Protein AF-A0A062VQW1-F1 (afdb_monomer_lite)

Structure (mmCIF, N/CA/C/O backbone):
data_AF-A0A062VQW1-F1
#
_entry.id   AF-A0A062VQW1-F1
#
loop_
_atom_site.group_PDB
_atom_site.id
_atom_site.type_symbol
_atom_site.label_atom_id
_atom_site.label_alt_id
_atom_site.label_comp_id
_atom_site.label_asym_id
_atom_site.label_entity_id
_atom_site.label_seq_id
_atom_site.pdbx_PDB_ins_code
_atom_site.Cartn_x
_atom_site.Cartn_y
_atom_site.Cartn_z
_atom_site.occupancy
_atom_site.B_iso_or_equiv
_atom_site.auth_seq_id
_atom_site.auth_comp_id
_atom_site.auth_asym_id
_atom_site.auth_atom_id
_atom_site.pdbx_PDB_model_num
ATOM 1 N N . MET A 1 1 ? -46.358 29.616 0.554 1.00 55.12 1 MET A N 1
ATOM 2 C CA . MET A 1 1 ? -45.544 28.656 1.324 1.00 55.12 1 MET A CA 1
ATOM 3 C C . MET A 1 1 ? -44.621 27.983 0.332 1.00 55.12 1 MET A C 1
ATOM 5 O O . MET A 1 1 ? -45.076 27.112 -0.396 1.00 55.12 1 MET A O 1
ATOM 9 N N . GLU A 1 2 ? -43.388 28.472 0.214 1.00 50.66 2 GLU A N 1
ATOM 10 C CA . GLU A 1 2 ? -42.355 27.797 -0.577 1.00 50.66 2 GLU A CA 1
ATOM 11 C C . GLU A 1 2 ? -41.943 26.521 0.156 1.00 50.66 2 GLU A C 1
ATOM 13 O O . GLU A 1 2 ? -41.576 26.547 1.331 1.00 50.66 2 GLU A O 1
ATOM 18 N N . SER A 1 3 ? -42.079 25.394 -0.530 1.00 56.88 3 SER A N 1
ATOM 19 C CA . SER A 1 3 ? -41.582 24.098 -0.096 1.00 56.88 3 SER A CA 1
ATOM 20 C C . SER A 1 3 ? -40.057 24.146 -0.043 1.00 56.88 3 SER A C 1
ATOM 22 O O . SER A 1 3 ? -39.404 24.264 -1.077 1.00 56.88 3 SER A O 1
ATOM 24 N N . VAL A 1 4 ? -39.498 24.059 1.164 1.00 66.44 4 VAL A N 1
ATOM 25 C CA . VAL A 1 4 ? -38.063 23.856 1.377 1.00 66.44 4 VAL A CA 1
ATOM 26 C C . VAL A 1 4 ? -37.716 22.474 0.829 1.00 66.44 4 VAL A C 1
ATOM 28 O O . VAL A 1 4 ? -38.077 21.460 1.428 1.00 66.44 4 VAL A O 1
ATOM 31 N N . GLU A 1 5 ? -37.070 22.426 -0.335 1.00 64.44 5 GLU A N 1
ATOM 32 C CA . GLU A 1 5 ? -36.516 21.185 -0.871 1.00 64.44 5 GLU A CA 1
ATOM 33 C C . GLU A 1 5 ? -35.488 20.640 0.124 1.00 64.44 5 GLU A C 1
ATOM 35 O O . GLU A 1 5 ? -34.536 21.326 0.507 1.00 64.44 5 GLU A O 1
ATOM 40 N N . ALA A 1 6 ? -35.712 19.409 0.589 1.00 65.50 6 ALA A N 1
ATOM 41 C CA . ALA A 1 6 ? -34.774 18.710 1.449 1.00 65.50 6 ALA A CA 1
ATOM 42 C C . ALA A 1 6 ? -33.441 18.589 0.702 1.00 65.50 6 ALA A C 1
ATOM 44 O O . ALA A 1 6 ? -33.353 17.907 -0.320 1.00 65.50 6 ALA A O 1
ATOM 45 N N . GLY A 1 7 ? -32.420 19.296 1.195 1.00 71.38 7 GLY A N 1
ATOM 46 C CA . GLY A 1 7 ? -31.078 19.246 0.629 1.00 71.38 7 GLY A CA 1
ATOM 47 C C . GLY A 1 7 ? -30.560 17.804 0.545 1.00 71.38 7 GLY A C 1
ATOM 48 O O . GLY A 1 7 ? -31.024 16.938 1.293 1.00 71.38 7 GLY A O 1
ATOM 49 N N . PRO A 1 8 ? -29.604 17.529 -0.359 1.00 66.44 8 PRO A N 1
ATOM 50 C CA . PRO A 1 8 ? -29.077 16.186 -0.557 1.00 66.44 8 PRO A CA 1
ATOM 51 C C . PRO A 1 8 ? -28.572 15.631 0.776 1.00 66.44 8 PRO A C 1
ATOM 53 O O . PRO A 1 8 ? -27.673 16.198 1.398 1.00 66.44 8 PRO A O 1
ATOM 56 N N . THR A 1 9 ? -29.178 14.532 1.227 1.00 65.19 9 THR A N 1
ATOM 57 C CA . THR A 1 9 ? -28.741 13.804 2.418 1.00 65.19 9 THR A CA 1
ATOM 58 C C . THR A 1 9 ? -27.289 13.402 2.224 1.00 65.19 9 THR A C 1
ATOM 60 O O . THR A 1 9 ? -26.974 12.718 1.245 1.00 65.19 9 THR A O 1
ATOM 63 N N . SER A 1 10 ? -26.410 13.829 3.135 1.00 61.25 10 SER A N 1
ATOM 64 C CA . SER A 1 10 ? -25.015 13.400 3.116 1.00 61.25 10 SER A CA 1
ATOM 65 C C . SER A 1 10 ? -24.957 11.871 3.035 1.00 61.25 10 SER A C 1
ATOM 67 O O . SER A 1 10 ? -25.728 11.197 3.725 1.00 61.25 10 SER A O 1
ATOM 69 N N . PRO A 1 11 ? -24.089 11.315 2.180 1.00 69.06 11 PRO A N 1
ATOM 70 C CA . PRO A 1 11 ? -23.964 9.883 2.011 1.00 69.06 11 PRO A CA 1
ATOM 71 C C . PRO A 1 11 ? -23.631 9.255 3.365 1.00 69.06 11 PRO A C 1
ATOM 73 O O . PRO A 1 11 ? -22.704 9.675 4.057 1.00 69.06 11 PRO A O 1
ATOM 76 N N . VAL A 1 12 ? -24.443 8.280 3.758 1.00 78.12 12 VAL A N 1
ATOM 77 C CA . VAL A 1 12 ? -24.292 7.566 5.024 1.00 78.12 12 VAL A CA 1
ATOM 78 C C . VAL A 1 12 ? -23.089 6.634 4.902 1.00 78.12 12 VAL A C 1
ATOM 80 O O . VAL A 1 12 ? -22.970 5.891 3.927 1.00 78.12 12 VAL A O 1
ATOM 83 N N . PHE A 1 13 ? -22.185 6.684 5.881 1.00 83.12 13 PHE A N 1
ATOM 84 C CA . PHE A 1 13 ? -21.095 5.720 5.996 1.00 83.12 13 PHE A CA 1
ATOM 85 C C . PHE A 1 13 ? -21.677 4.318 6.238 1.00 83.12 13 PHE A C 1
ATOM 87 O O . PHE A 1 13 ? -22.339 4.092 7.249 1.00 83.12 13 PHE A O 1
ATOM 94 N N . ASP A 1 14 ? -21.439 3.396 5.302 1.00 92.19 14 ASP A N 1
ATOM 95 C CA . ASP A 1 14 ? -21.885 1.998 5.368 1.00 92.19 14 ASP A CA 1
ATOM 96 C C . ASP A 1 14 ? -20.666 1.059 5.507 1.00 92.19 14 ASP A C 1
ATOM 98 O O . ASP A 1 14 ? -20.031 0.704 4.501 1.00 92.19 14 ASP A O 1
ATOM 102 N N . PRO A 1 15 ? -20.293 0.672 6.742 1.00 93.06 15 PRO A N 1
ATOM 103 C CA . PRO A 1 15 ? -19.153 -0.208 6.976 1.00 93.06 15 PRO A CA 1
ATOM 104 C C . PRO A 1 15 ? -19.375 -1.618 6.411 1.00 93.06 15 PRO A C 1
ATOM 106 O O . PRO A 1 15 ? -18.423 -2.241 5.931 1.00 93.06 15 PRO A O 1
ATOM 109 N N . ASP A 1 16 ? -20.609 -2.122 6.409 1.00 94.75 16 ASP A N 1
ATOM 110 C CA . ASP A 1 16 ? -20.925 -3.463 5.911 1.00 94.75 16 ASP A CA 1
ATOM 111 C C . ASP A 1 16 ? -20.807 -3.529 4.386 1.00 94.75 16 ASP A C 1
ATOM 113 O O . ASP A 1 16 ? -20.236 -4.483 3.836 1.00 94.75 16 ASP A O 1
ATOM 117 N N . GLY A 1 17 ? -21.241 -2.472 3.697 1.00 94.12 17 GLY A N 1
ATOM 118 C CA . GLY A 1 17 ? -21.008 -2.278 2.270 1.00 94.12 17 GLY A CA 1
ATOM 119 C C . GLY A 1 17 ? -19.517 -2.269 1.918 1.00 94.12 17 GLY A C 1
ATOM 120 O O . GLY A 1 17 ? -19.096 -2.956 0.981 1.00 94.12 17 GLY A O 1
ATOM 121 N N . MET A 1 18 ? -18.682 -1.572 2.701 1.00 95.62 18 MET A N 1
ATOM 122 C CA . MET A 1 18 ? -17.225 -1.548 2.488 1.00 95.62 18 MET A CA 1
ATOM 123 C C . MET A 1 18 ? -16.577 -2.917 2.710 1.00 95.62 18 MET A C 1
ATOM 125 O O . MET A 1 18 ? -15.774 -3.356 1.884 1.00 95.62 18 MET A O 1
ATOM 129 N N . ARG A 1 19 ? -16.950 -3.632 3.777 1.00 97.06 19 ARG A N 1
ATOM 130 C CA . ARG A 1 19 ? -16.462 -4.999 4.041 1.00 97.06 19 ARG A CA 1
ATOM 131 C C . ARG A 1 19 ? -16.853 -5.959 2.922 1.00 97.06 19 ARG A C 1
ATOM 133 O O . ARG A 1 19 ? -16.025 -6.751 2.468 1.00 97.06 19 ARG A O 1
ATOM 140 N N . THR A 1 20 ? -18.095 -5.868 2.450 1.00 97.12 20 THR A N 1
ATOM 141 C CA . THR A 1 20 ? -18.607 -6.671 1.331 1.00 97.12 20 THR A CA 1
ATOM 142 C C . THR A 1 20 ? -17.821 -6.392 0.053 1.00 97.12 20 THR A C 1
ATOM 144 O O . THR A 1 20 ? -17.391 -7.327 -0.627 1.00 97.12 20 THR A O 1
ATOM 147 N N . PHE A 1 21 ? -17.552 -5.119 -0.241 1.00 96.00 21 PHE A N 1
ATOM 148 C CA . PHE A 1 21 ? -16.720 -4.724 -1.371 1.00 96.00 21 PHE A CA 1
ATOM 149 C C . PHE A 1 21 ? -15.297 -5.294 -1.268 1.00 96.00 21 PHE A C 1
ATOM 151 O O . PHE A 1 21 ? -14.844 -5.951 -2.207 1.00 96.00 21 PHE A O 1
ATOM 158 N N . ILE A 1 22 ? -14.616 -5.125 -0.129 1.00 97.38 22 ILE A N 1
ATOM 159 C CA . ILE A 1 22 ? -13.261 -5.662 0.092 1.00 97.38 22 ILE A CA 1
ATOM 160 C C . ILE A 1 22 ? -13.242 -7.179 -0.138 1.00 97.38 22 ILE A C 1
ATOM 162 O O . ILE A 1 22 ? -12.414 -7.680 -0.900 1.00 97.38 22 ILE A O 1
ATOM 166 N N . ARG A 1 23 ? -14.199 -7.917 0.443 1.00 97.19 23 ARG A N 1
ATOM 167 C CA . ARG A 1 23 ? -14.321 -9.373 0.256 1.00 97.19 23 ARG A CA 1
ATOM 168 C C . ARG A 1 23 ? -14.537 -9.758 -1.210 1.00 97.19 23 ARG A C 1
ATOM 170 O O . ARG A 1 23 ? -13.964 -10.747 -1.662 1.00 97.19 23 ARG A O 1
ATOM 177 N N . SER A 1 24 ? -15.304 -8.972 -1.968 1.00 95.06 24 SER A N 1
ATOM 178 C CA . SER A 1 24 ? -15.500 -9.206 -3.406 1.00 95.06 24 SER A CA 1
ATOM 179 C C . SER A 1 24 ? -14.195 -9.068 -4.203 1.00 95.06 24 SER A C 1
ATOM 181 O O . SER A 1 24 ? -13.901 -9.915 -5.049 1.00 95.06 24 SER A O 1
ATOM 183 N N . VAL A 1 25 ? -13.363 -8.072 -3.875 1.00 95.25 25 VAL A N 1
ATOM 184 C CA . VAL A 1 25 ? -12.046 -7.873 -4.500 1.00 95.25 25 VAL A CA 1
ATOM 185 C C . VAL A 1 25 ? -11.093 -9.013 -4.131 1.00 95.25 25 VAL A C 1
ATOM 187 O O . VAL A 1 25 ? -10.433 -9.566 -5.011 1.00 95.25 25 VAL A O 1
ATOM 190 N N . ILE A 1 26 ? -11.062 -9.425 -2.858 1.00 95.94 26 ILE A N 1
ATOM 191 C CA . ILE A 1 26 ? -10.278 -10.585 -2.401 1.00 95.94 26 ILE A CA 1
ATOM 192 C C . ILE A 1 26 ? -10.658 -11.834 -3.202 1.00 95.94 26 ILE A C 1
ATOM 194 O O . ILE A 1 26 ? -9.787 -12.499 -3.769 1.00 95.94 26 ILE A O 1
ATOM 198 N N . ALA A 1 27 ? -11.958 -12.114 -3.320 1.00 92.56 27 ALA A N 1
ATOM 199 C CA . ALA A 1 27 ? -12.454 -13.258 -4.071 1.00 92.56 27 ALA A CA 1
ATOM 200 C C . ALA A 1 27 ? -12.036 -13.207 -5.550 1.00 92.56 27 ALA A C 1
ATOM 202 O O . ALA A 1 27 ? -11.641 -14.232 -6.106 1.00 92.56 27 ALA A O 1
ATOM 203 N N . GLU A 1 28 ? -12.061 -12.031 -6.188 1.00 90.06 28 GLU A N 1
ATOM 204 C CA . GLU A 1 28 ? -11.634 -11.871 -7.582 1.00 90.06 28 GLU A CA 1
ATOM 205 C C . GLU A 1 28 ? -10.153 -12.245 -7.775 1.00 90.06 28 GLU A C 1
ATOM 207 O O . GLU A 1 28 ? -9.802 -12.979 -8.711 1.00 90.06 28 GLU A O 1
ATOM 212 N N . PHE A 1 29 ? -9.277 -11.773 -6.887 1.00 90.06 29 PHE A N 1
ATOM 213 C CA . PHE A 1 29 ? -7.833 -12.023 -6.946 1.00 90.06 29 PHE A CA 1
ATOM 214 C C . PHE A 1 29 ? -7.440 -13.446 -6.534 1.00 90.06 29 PHE A C 1
ATOM 216 O O . PHE A 1 29 ? -6.471 -13.976 -7.075 1.00 90.06 29 PHE A O 1
ATOM 223 N N . ALA A 1 30 ? -8.203 -14.092 -5.649 1.00 81.31 30 ALA A N 1
ATOM 224 C CA . ALA A 1 30 ? -7.962 -15.471 -5.220 1.00 81.31 30 ALA A CA 1
ATOM 225 C C . ALA A 1 30 ? -8.206 -16.510 -6.332 1.00 81.31 30 ALA A C 1
ATOM 227 O O . ALA A 1 30 ? -7.737 -17.650 -6.248 1.00 81.31 30 ALA A O 1
ATOM 228 N N . THR A 1 31 ? -8.938 -16.151 -7.393 1.00 71.56 31 THR A N 1
ATOM 229 C CA . THR A 1 31 ? -9.268 -17.107 -8.453 1.00 71.56 31 THR A CA 1
ATOM 230 C C . THR A 1 31 ? -8.029 -17.555 -9.242 1.00 71.56 31 THR A C 1
ATOM 232 O O . THR A 1 31 ? -7.364 -16.761 -9.903 1.00 71.56 31 THR A O 1
ATOM 235 N N . ARG A 1 32 ? -7.779 -18.875 -9.299 1.00 65.56 32 ARG A N 1
ATOM 236 C CA . ARG A 1 32 ? -6.804 -19.514 -10.219 1.00 65.56 32 ARG A CA 1
ATOM 237 C C . ARG A 1 32 ? -7.241 -19.475 -11.693 1.00 65.56 32 ARG A C 1
ATOM 239 O O . ARG A 1 32 ? -6.784 -20.273 -12.506 1.00 65.56 32 ARG A O 1
ATOM 246 N N . ARG A 1 33 ? -8.195 -18.610 -12.039 1.00 74.19 33 ARG A N 1
ATOM 247 C CA . ARG A 1 33 ? -8.766 -18.547 -13.384 1.00 74.19 33 ARG A CA 1
ATOM 248 C C . ARG A 1 33 ? -7.728 -17.977 -14.339 1.00 74.19 33 ARG A C 1
ATOM 250 O O . ARG A 1 33 ? -7.113 -16.950 -14.058 1.00 74.19 33 ARG A O 1
ATOM 257 N N . THR A 1 34 ? -7.577 -18.619 -15.492 1.00 77.69 34 THR A N 1
ATOM 258 C CA . THR A 1 34 ? -6.753 -18.092 -16.577 1.00 77.69 34 THR A CA 1
ATOM 259 C C . THR A 1 34 ? -7.320 -16.747 -17.022 1.00 77.69 34 THR A C 1
ATOM 261 O O . THR A 1 34 ? -8.470 -16.659 -17.453 1.00 77.69 34 THR A O 1
ATOM 264 N N . ARG A 1 35 ? -6.520 -15.683 -16.902 1.00 79.62 35 ARG A N 1
ATOM 265 C CA . ARG A 1 35 ? -6.888 -14.340 -17.364 1.00 79.62 35 ARG A CA 1
ATOM 266 C C . ARG A 1 35 ? -6.318 -14.125 -18.760 1.00 79.62 35 ARG A C 1
ATOM 268 O O . ARG A 1 35 ? -5.121 -14.295 -18.975 1.00 79.62 35 ARG A O 1
ATOM 275 N N . ARG A 1 36 ? -7.169 -13.729 -19.708 1.00 85.06 36 ARG A N 1
ATOM 276 C CA . ARG A 1 36 ? -6.716 -13.289 -21.030 1.00 85.06 36 ARG A CA 1
ATOM 277 C C . ARG A 1 36 ? -6.292 -11.829 -20.931 1.00 85.06 36 ARG A C 1
ATOM 279 O O . ARG A 1 36 ? -7.142 -10.956 -20.802 1.00 85.06 36 ARG A O 1
ATOM 286 N N . ILE A 1 37 ? -4.990 -11.583 -20.983 1.00 89.81 37 ILE A N 1
ATOM 287 C CA . ILE A 1 37 ? -4.432 -10.230 -21.003 1.00 89.81 37 ILE A CA 1
ATOM 288 C C . ILE A 1 37 ? -4.187 -9.841 -22.464 1.00 89.81 37 ILE A C 1
ATOM 290 O O . ILE A 1 37 ? -3.572 -10.627 -23.182 1.00 89.81 37 ILE A O 1
ATOM 294 N N . PRO A 1 38 ? -4.678 -8.682 -22.937 1.00 89.06 38 PRO A N 1
ATOM 295 C CA . PRO A 1 38 ? -4.340 -8.184 -24.266 1.00 89.06 38 PRO A CA 1
ATOM 296 C C . PRO A 1 38 ? -2.820 -8.049 -24.440 1.00 89.06 38 PRO A C 1
ATOM 298 O O . PRO A 1 38 ? -2.149 -7.535 -23.546 1.00 89.06 38 PRO A O 1
ATOM 301 N N . ASP A 1 39 ? -2.277 -8.451 -25.591 1.00 87.88 39 ASP A N 1
ATOM 302 C CA . ASP A 1 39 ? -0.820 -8.456 -25.825 1.00 87.88 39 ASP A CA 1
ATOM 303 C C . ASP A 1 39 ? -0.191 -7.071 -25.622 1.00 87.88 39 ASP A C 1
ATOM 305 O O . ASP A 1 39 ? 0.879 -6.934 -25.030 1.00 87.88 39 ASP A O 1
ATOM 309 N N . ASN A 1 40 ? -0.914 -6.019 -26.015 1.00 90.06 40 ASN A N 1
ATOM 310 C CA . ASN A 1 40 ? -0.498 -4.628 -25.849 1.00 90.06 40 ASN A CA 1
ATOM 311 C C . ASN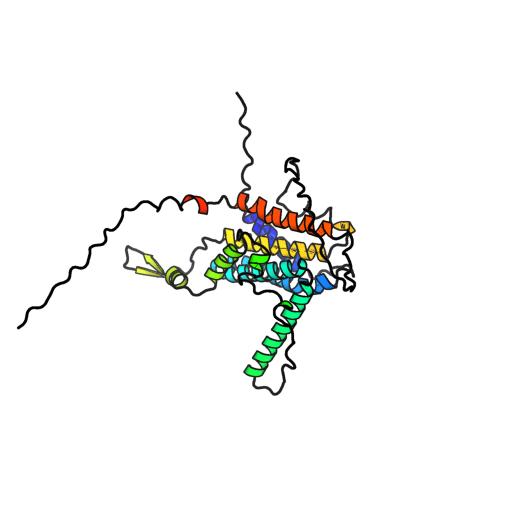 A 1 40 ? -0.564 -4.105 -24.401 1.00 90.06 40 ASN A C 1
ATOM 313 O O . ASN A 1 40 ? -0.208 -2.955 -24.179 1.00 90.06 40 ASN A O 1
ATOM 317 N N . ARG A 1 41 ? -1.056 -4.908 -23.450 1.00 89.88 41 ARG A N 1
ATOM 318 C CA . ARG A 1 41 ? -1.114 -4.613 -22.006 1.00 89.88 41 ARG A CA 1
ATOM 319 C C . ARG A 1 41 ? -0.301 -5.596 -21.165 1.00 89.88 41 ARG A C 1
ATOM 321 O O . ARG A 1 41 ? -0.294 -5.517 -19.935 1.00 89.88 41 ARG A O 1
ATOM 328 N N . GLY A 1 42 ? 0.373 -6.551 -21.810 1.00 91.56 42 GLY A N 1
ATOM 329 C CA . GLY A 1 42 ? 1.099 -7.614 -21.122 1.00 91.56 42 GLY A CA 1
ATOM 330 C C . GLY A 1 42 ? 2.213 -7.083 -20.220 1.00 91.56 42 GLY A C 1
ATOM 331 O O . GLY A 1 42 ? 2.449 -7.649 -19.153 1.00 91.56 42 GLY A O 1
ATOM 332 N N . ARG A 1 43 ? 2.874 -5.986 -20.611 1.00 93.50 43 ARG A N 1
ATOM 333 C CA . ARG A 1 43 ? 3.925 -5.358 -19.801 1.00 93.50 43 ARG A CA 1
ATOM 334 C C . ARG A 1 43 ? 3.343 -4.718 -18.546 1.00 93.50 43 ARG A C 1
ATOM 336 O O . ARG A 1 43 ? 3.802 -5.030 -17.453 1.00 93.50 43 ARG A O 1
ATOM 343 N N . GLU A 1 44 ? 2.334 -3.864 -18.689 1.00 94.25 44 GLU A N 1
ATOM 344 C CA . GLU A 1 44 ? 1.698 -3.174 -17.565 1.00 94.25 44 GLU A CA 1
ATOM 345 C C . GLU A 1 44 ? 1.126 -4.176 -16.566 1.00 94.25 44 GLU A C 1
ATOM 347 O O . GLU A 1 44 ? 1.385 -4.052 -15.370 1.00 94.25 44 GLU A O 1
ATOM 352 N N . PHE A 1 45 ? 0.453 -5.226 -17.049 1.00 93.56 45 PHE A N 1
ATOM 353 C CA . PHE A 1 45 ? -0.039 -6.302 -16.194 1.00 93.56 45 PHE A CA 1
ATOM 354 C C . PHE A 1 45 ? 1.096 -6.985 -15.422 1.00 93.56 45 PHE A C 1
ATOM 356 O O . PHE A 1 45 ? 1.043 -7.059 -14.198 1.00 93.56 45 PHE A O 1
ATOM 363 N N . LYS A 1 46 ? 2.153 -7.448 -16.108 1.00 92.75 46 LYS A N 1
ATOM 364 C CA . LYS A 1 46 ? 3.292 -8.128 -15.459 1.00 92.75 46 LYS A CA 1
ATOM 365 C C . LYS A 1 46 ? 3.956 -7.260 -14.389 1.00 92.75 46 LYS A C 1
ATOM 367 O O . LYS A 1 46 ? 4.318 -7.777 -13.337 1.00 92.75 46 LYS A O 1
ATOM 372 N N . MET A 1 47 ? 4.093 -5.961 -14.649 1.00 94.12 47 MET A N 1
ATOM 373 C CA . MET A 1 47 ? 4.750 -5.024 -13.736 1.00 94.12 47 MET A CA 1
ATOM 374 C C . MET A 1 47 ? 3.893 -4.662 -12.518 1.00 94.12 47 MET A C 1
ATOM 376 O O . MET A 1 47 ? 4.431 -4.469 -11.432 1.00 94.12 47 MET A O 1
ATOM 380 N N . THR A 1 48 ? 2.573 -4.567 -12.679 1.00 95.19 48 THR A N 1
ATOM 381 C CA . THR A 1 48 ? 1.667 -4.098 -11.615 1.00 95.19 48 THR A CA 1
ATOM 382 C C . THR A 1 48 ? 1.042 -5.223 -10.797 1.00 95.19 48 THR A C 1
ATOM 384 O O . THR A 1 48 ? 0.779 -5.039 -9.607 1.00 95.19 48 THR A O 1
ATOM 387 N N . PHE A 1 49 ? 0.854 -6.407 -11.390 1.00 94.00 49 PHE A N 1
ATOM 388 C CA . PHE A 1 49 ? 0.100 -7.504 -10.781 1.00 94.00 49 PHE A CA 1
ATOM 389 C C . PHE A 1 49 ? 0.643 -7.920 -9.411 1.00 94.00 49 PHE A C 1
ATOM 391 O O . PHE A 1 49 ? -0.138 -8.122 -8.484 1.00 94.00 49 PHE A O 1
ATOM 398 N N . GLY A 1 50 ? 1.970 -7.997 -9.258 1.00 93.12 50 GLY A N 1
ATOM 399 C CA . GLY A 1 50 ? 2.600 -8.349 -7.983 1.00 93.12 50 GLY A CA 1
ATOM 400 C C . GLY A 1 50 ? 2.210 -7.394 -6.851 1.00 93.12 50 GLY A C 1
ATOM 401 O O . GLY A 1 50 ? 1.794 -7.844 -5.786 1.00 93.12 50 GLY A O 1
ATOM 402 N N . CYS A 1 51 ? 2.266 -6.082 -7.093 1.00 95.31 51 CYS A N 1
ATOM 403 C CA . CYS A 1 51 ? 1.859 -5.074 -6.113 1.00 95.31 51 CYS A CA 1
ATOM 404 C C . CYS A 1 51 ? 0.349 -5.113 -5.842 1.00 95.31 51 CYS A C 1
ATOM 406 O O . CYS A 1 51 ? -0.053 -5.056 -4.682 1.00 95.31 51 CYS A O 1
ATOM 408 N N . CYS A 1 52 ? -0.484 -5.276 -6.878 1.00 96.69 52 CYS A N 1
ATOM 409 C CA . CYS A 1 52 ? -1.933 -5.410 -6.707 1.00 96.69 52 CYS A CA 1
ATOM 410 C C . CYS A 1 52 ? -2.295 -6.615 -5.826 1.00 96.69 52 CYS A C 1
ATOM 412 O O . CYS A 1 52 ? -3.090 -6.485 -4.900 1.00 96.69 52 CYS A O 1
ATOM 414 N N . VAL A 1 53 ? -1.679 -7.777 -6.069 1.00 95.69 53 VAL A N 1
ATOM 415 C CA . VAL A 1 53 ? -1.901 -8.990 -5.267 1.00 95.69 53 VAL A CA 1
ATOM 416 C C . VAL A 1 53 ? -1.462 -8.787 -3.820 1.00 95.69 53 VAL A C 1
ATOM 418 O O . VAL A 1 53 ? -2.176 -9.213 -2.916 1.00 95.69 53 VAL A O 1
ATOM 421 N N . GLN A 1 54 ? -0.317 -8.140 -3.579 1.00 97.19 54 GLN A N 1
ATOM 422 C CA . GLN A 1 54 ? 0.131 -7.864 -2.211 1.00 97.19 54 GLN A CA 1
ATOM 423 C C . GLN A 1 54 ? -0.848 -6.947 -1.476 1.00 97.19 54 GLN A C 1
ATOM 425 O O . GLN A 1 54 ? -1.238 -7.265 -0.356 1.00 97.19 54 GLN A O 1
ATOM 430 N N . ALA A 1 55 ? -1.325 -5.876 -2.118 1.00 98.00 55 ALA A N 1
ATOM 431 C CA . ALA A 1 55 ? -2.329 -4.999 -1.520 1.00 98.00 55 ALA A CA 1
ATOM 432 C C . ALA A 1 55 ? -3.591 -5.772 -1.098 1.00 98.00 55 ALA A C 1
ATOM 434 O O . ALA A 1 55 ? -4.067 -5.615 0.025 1.00 98.00 55 ALA A O 1
ATOM 435 N N . VAL A 1 56 ? -4.091 -6.665 -1.961 1.00 97.88 56 VAL A N 1
ATOM 436 C CA . VAL A 1 56 ? -5.271 -7.491 -1.663 1.00 97.88 56 VAL A CA 1
ATOM 437 C C . VAL A 1 56 ? -5.001 -8.515 -0.559 1.00 97.88 56 VAL A C 1
ATOM 439 O O . VAL A 1 56 ? -5.846 -8.697 0.310 1.00 97.88 56 VAL A O 1
ATOM 442 N N . ARG A 1 57 ? -3.823 -9.147 -0.532 1.00 97.69 57 ARG A N 1
ATOM 443 C CA . ARG A 1 57 ? -3.436 -10.073 0.549 1.00 97.69 57 ARG A CA 1
ATOM 444 C C . ARG A 1 57 ? -3.362 -9.386 1.907 1.00 97.69 57 ARG A C 1
ATOM 446 O O . ARG A 1 57 ? -3.777 -9.956 2.910 1.00 97.69 57 ARG A O 1
ATOM 453 N N . TYR A 1 58 ? -2.856 -8.159 1.949 1.00 98.44 58 TYR A N 1
ATOM 454 C CA . TYR A 1 58 ? -2.842 -7.379 3.180 1.00 98.44 58 TYR A CA 1
ATOM 455 C C . TYR A 1 58 ? -4.241 -6.891 3.577 1.00 98.44 58 TYR A C 1
ATOM 457 O O . TYR A 1 58 ? -4.552 -6.862 4.765 1.00 98.44 58 TYR A O 1
ATOM 465 N N . ALA A 1 59 ? -5.116 -6.590 2.613 1.00 98.19 59 ALA A N 1
ATOM 466 C CA . ALA A 1 59 ? -6.528 -6.329 2.892 1.00 98.19 59 ALA A CA 1
ATOM 467 C C . ALA A 1 59 ? -7.255 -7.574 3.438 1.00 98.19 59 ALA A C 1
ATOM 469 O O . ALA A 1 59 ? -8.056 -7.465 4.363 1.00 98.19 59 ALA A O 1
ATOM 470 N N . GLU A 1 60 ? -6.948 -8.765 2.922 1.00 98.31 60 GLU A N 1
ATOM 471 C CA . GLU A 1 60 ? -7.448 -10.038 3.453 1.00 98.31 60 GLU A CA 1
ATOM 472 C C . GLU A 1 60 ? -6.970 -10.273 4.889 1.00 98.31 60 GLU A C 1
ATOM 474 O O . GLU A 1 60 ? -7.787 -10.544 5.767 1.00 98.31 60 GLU A O 1
ATOM 479 N N . ALA A 1 61 ? -5.674 -10.082 5.158 1.00 98.06 61 ALA A N 1
ATOM 480 C CA . ALA A 1 61 ? -5.123 -10.172 6.509 1.00 98.06 61 ALA A CA 1
ATOM 481 C C . ALA A 1 61 ? -5.793 -9.178 7.475 1.00 98.06 61 ALA A C 1
ATOM 483 O O . ALA A 1 61 ? -6.131 -9.551 8.597 1.00 98.06 61 ALA A O 1
ATOM 484 N N . TYR A 1 62 ? -6.050 -7.944 7.023 1.00 97.88 62 TYR A N 1
ATOM 485 C CA . TYR A 1 62 ? -6.813 -6.956 7.786 1.00 97.88 62 TYR A CA 1
ATOM 486 C C . TYR A 1 62 ? -8.212 -7.477 8.149 1.00 97.88 62 TYR A C 1
ATOM 488 O O . TYR A 1 62 ? -8.589 -7.446 9.319 1.00 97.88 62 TYR A O 1
ATOM 496 N N . MET A 1 63 ? -8.959 -8.010 7.175 1.00 98.19 63 MET A N 1
ATOM 497 C CA . MET A 1 63 ? -10.303 -8.548 7.411 1.00 98.19 63 MET A CA 1
ATOM 498 C C . MET A 1 63 ? -10.291 -9.710 8.410 1.00 98.19 63 MET A C 1
ATOM 500 O O . MET A 1 63 ? -11.098 -9.711 9.334 1.00 98.19 63 MET A O 1
ATOM 504 N N . VAL A 1 64 ? -9.350 -10.652 8.276 1.00 97.94 64 VAL A N 1
ATOM 505 C CA . VAL A 1 64 ? -9.212 -11.799 9.193 1.00 97.94 64 VAL A CA 1
ATOM 506 C C . VAL A 1 64 ? -8.919 -11.348 10.628 1.00 97.94 64 VAL A C 1
ATOM 508 O O . VAL A 1 64 ? -9.518 -11.864 11.574 1.00 97.94 64 VAL A O 1
ATOM 511 N N . LEU A 1 65 ? -8.023 -10.372 10.806 1.00 95.88 65 LEU A N 1
ATOM 512 C CA . LEU A 1 65 ? -7.691 -9.830 12.125 1.00 95.88 65 LEU A CA 1
ATOM 513 C C . LEU A 1 65 ? -8.878 -9.078 12.738 1.00 95.88 65 LEU A C 1
ATOM 515 O O . LEU A 1 65 ? -9.200 -9.297 13.904 1.00 95.88 65 LEU A O 1
ATOM 519 N N . CYS A 1 66 ? -9.584 -8.256 11.957 1.00 95.25 66 CYS A N 1
ATOM 520 C CA . CYS A 1 66 ? -10.796 -7.582 12.421 1.00 95.25 66 CYS A CA 1
ATOM 521 C C . CYS A 1 66 ? -11.905 -8.565 12.815 1.00 95.25 66 CYS A C 1
ATOM 523 O O . CYS A 1 66 ? -12.519 -8.381 13.863 1.00 95.25 66 CYS A O 1
ATOM 525 N N . ASP A 1 67 ? -12.138 -9.608 12.015 1.00 95.56 67 ASP A N 1
ATOM 526 C CA . ASP A 1 67 ? -13.133 -10.648 12.307 1.00 95.56 67 ASP A CA 1
ATOM 527 C C . ASP A 1 67 ? -12.758 -11.449 13.579 1.00 95.56 67 ASP A C 1
ATOM 529 O O . ASP A 1 67 ? -13.629 -12.009 14.241 1.00 95.56 67 ASP A O 1
ATOM 533 N N . SER A 1 68 ? -11.478 -11.433 13.972 1.00 95.06 68 SER A N 1
ATOM 534 C CA . SER A 1 68 ? -10.959 -12.019 15.220 1.00 95.06 68 SER A CA 1
ATOM 535 C C . SER A 1 68 ? -10.925 -11.038 16.406 1.00 95.06 68 SER A C 1
ATOM 537 O O . SER A 1 68 ? -10.400 -11.379 17.464 1.00 95.06 68 SER A O 1
ATOM 539 N N . GLY A 1 69 ? -11.436 -9.810 16.251 1.00 91.75 69 GLY A N 1
ATOM 540 C CA . GLY A 1 69 ? -11.409 -8.779 17.299 1.00 91.75 69 GLY A CA 1
ATOM 541 C C . GLY A 1 69 ? -10.048 -8.096 17.506 1.00 91.75 69 GLY A C 1
ATOM 542 O O . GLY A 1 69 ? -9.862 -7.408 18.506 1.00 91.75 69 GLY A O 1
ATOM 543 N N . LEU A 1 70 ? -9.106 -8.258 16.570 1.00 91.62 70 LEU A N 1
ATOM 544 C CA . LEU A 1 70 ? -7.734 -7.727 16.614 1.00 91.62 70 LEU A CA 1
ATOM 545 C C . LEU A 1 70 ? -7.569 -6.509 15.688 1.00 91.62 70 LEU A C 1
ATOM 547 O O . LEU A 1 70 ? -6.683 -6.453 14.833 1.00 91.62 70 LEU A O 1
ATOM 551 N N . SER A 1 71 ? -8.482 -5.537 15.783 1.00 91.56 71 SER A N 1
ATOM 552 C CA . SER A 1 71 ? -8.530 -4.396 14.854 1.00 91.56 71 SER A CA 1
ATOM 553 C C . SER A 1 71 ? -7.313 -3.468 14.951 1.00 91.56 71 SER A C 1
ATOM 555 O O . SER A 1 71 ? -6.899 -2.912 13.936 1.00 91.56 71 SER A O 1
ATOM 557 N N . LEU A 1 72 ? -6.705 -3.332 16.135 1.00 88.94 72 LEU A N 1
ATOM 558 C CA . LEU A 1 72 ? -5.502 -2.513 16.312 1.00 88.94 72 LEU A CA 1
ATOM 559 C C . LEU A 1 72 ? -4.291 -3.134 15.612 1.00 88.94 72 LEU A C 1
ATOM 561 O O . LEU A 1 72 ? -3.575 -2.440 14.892 1.00 88.94 72 LEU A O 1
ATOM 565 N N . GLU A 1 73 ? -4.092 -4.441 15.771 1.00 90.56 73 GLU A N 1
ATOM 566 C CA . GLU A 1 73 ? -3.051 -5.211 15.092 1.00 90.56 73 GLU A CA 1
ATOM 567 C C . GLU A 1 73 ? -3.275 -5.208 13.574 1.00 90.56 73 GLU A C 1
ATOM 569 O O . GLU A 1 73 ? -2.322 -5.102 12.795 1.00 90.56 73 GLU A O 1
ATOM 574 N N . ALA A 1 74 ? -4.542 -5.230 13.145 1.00 94.12 74 ALA A N 1
ATOM 575 C CA . ALA A 1 74 ? -4.927 -5.162 11.739 1.00 94.12 74 ALA A CA 1
ATOM 576 C C . ALA A 1 74 ? -4.441 -3.879 11.040 1.00 94.12 74 ALA A C 1
ATOM 578 O O . ALA A 1 74 ? -4.239 -3.888 9.822 1.00 94.12 74 ALA A O 1
ATOM 579 N N . ARG A 1 75 ? -4.181 -2.785 11.774 1.00 93.50 75 ARG A N 1
ATOM 580 C CA . ARG A 1 75 ? -3.675 -1.528 11.192 1.00 93.50 75 ARG A CA 1
ATOM 581 C C . ARG A 1 75 ? -2.346 -1.702 10.461 1.00 93.50 75 ARG A C 1
ATOM 583 O O . ARG A 1 75 ? -2.128 -1.030 9.455 1.00 93.50 75 ARG A O 1
ATOM 590 N N . ALA A 1 76 ? -1.482 -2.615 10.908 1.00 94.50 76 ALA A N 1
ATOM 591 C CA . ALA A 1 76 ? -0.232 -2.912 10.210 1.00 94.50 76 ALA A CA 1
ATOM 592 C C . ALA A 1 76 ? -0.497 -3.493 8.810 1.00 94.50 76 ALA A C 1
ATOM 594 O O . ALA A 1 76 ? 0.123 -3.077 7.829 1.00 94.50 76 ALA A O 1
ATOM 595 N N . SER A 1 77 ? -1.472 -4.400 8.700 1.00 97.00 77 SER A N 1
ATOM 596 C CA . SER A 1 77 ? -1.923 -4.946 7.418 1.00 97.00 77 SER A CA 1
ATOM 597 C C . SER A 1 77 ? -2.601 -3.877 6.561 1.00 97.00 77 SER A C 1
ATOM 599 O O . SER A 1 77 ? -2.283 -3.754 5.382 1.00 97.00 77 SER A O 1
ATOM 601 N N . ALA A 1 78 ? -3.452 -3.030 7.144 1.00 97.31 78 ALA A N 1
ATOM 602 C CA . ALA A 1 78 ? -4.048 -1.905 6.423 1.00 97.31 78 ALA A CA 1
ATOM 603 C C . ALA A 1 78 ? -2.987 -0.942 5.860 1.00 97.31 78 ALA A C 1
ATOM 605 O O . ALA A 1 78 ? -3.094 -0.508 4.713 1.00 97.31 78 ALA A O 1
ATOM 606 N N . ARG A 1 79 ? -1.924 -0.657 6.628 1.00 96.69 79 ARG A N 1
ATOM 607 C CA . ARG A 1 79 ? -0.795 0.167 6.175 1.00 96.69 79 ARG A CA 1
ATOM 608 C C . ARG A 1 79 ? -0.096 -0.459 4.979 1.00 96.69 79 ARG A C 1
ATOM 610 O O . ARG A 1 79 ? 0.080 0.210 3.968 1.00 96.69 79 ARG A O 1
ATOM 617 N N . ALA A 1 80 ? 0.254 -1.739 5.068 1.00 97.38 80 ALA A N 1
ATOM 618 C CA . ALA A 1 80 ? 0.900 -2.451 3.972 1.00 97.38 80 ALA A CA 1
ATOM 619 C C . ALA A 1 80 ? 0.012 -2.499 2.712 1.00 97.38 80 ALA A C 1
ATOM 621 O O . ALA A 1 80 ? 0.507 -2.313 1.599 1.00 97.38 80 ALA A O 1
ATOM 622 N N . ALA A 1 81 ? -1.306 -2.671 2.874 1.00 98.12 81 ALA A N 1
ATOM 623 C CA . ALA A 1 81 ? -2.253 -2.604 1.763 1.00 98.12 81 ALA A CA 1
ATOM 624 C C . ALA A 1 81 ? -2.212 -1.235 1.063 1.00 98.12 81 ALA A C 1
ATOM 626 O O . ALA A 1 81 ? -2.097 -1.181 -0.165 1.00 98.12 81 ALA A O 1
ATOM 627 N N . LEU A 1 82 ? -2.229 -0.149 1.844 1.00 97.50 82 LEU A N 1
ATOM 628 C CA . LEU A 1 82 ? -2.127 1.219 1.341 1.00 97.50 82 LEU A CA 1
ATOM 629 C C . LEU A 1 82 ? -0.795 1.461 0.623 1.00 97.50 82 LEU A C 1
ATOM 631 O O . LEU A 1 82 ? -0.801 1.936 -0.507 1.00 97.50 82 LEU A O 1
ATOM 635 N N . GLU A 1 83 ? 0.336 1.089 1.233 1.00 97.50 83 GLU A N 1
ATOM 636 C CA . GLU A 1 83 ? 1.682 1.239 0.659 1.00 97.50 83 GLU A CA 1
ATOM 637 C C . GLU A 1 83 ? 1.797 0.588 -0.725 1.00 97.50 83 GLU A C 1
ATOM 639 O O . GLU A 1 83 ? 2.304 1.197 -1.673 1.00 97.50 83 GLU A O 1
ATOM 644 N N . HIS A 1 84 ? 1.293 -0.640 -0.866 1.00 97.75 84 HIS A N 1
ATOM 645 C CA . HIS A 1 84 ? 1.300 -1.339 -2.145 1.00 97.75 84 HIS A CA 1
ATOM 646 C C . HIS A 1 84 ? 0.350 -0.707 -3.163 1.00 97.75 84 HIS A C 1
ATOM 648 O O . HIS A 1 84 ? 0.738 -0.568 -4.326 1.00 97.75 84 HIS A O 1
ATOM 654 N N . ALA A 1 85 ? -0.852 -0.299 -2.741 1.00 97.88 85 ALA A N 1
ATOM 655 C CA . ALA A 1 85 ? -1.843 0.333 -3.609 1.00 97.88 85 ALA A CA 1
ATOM 656 C C . ALA A 1 85 ? -1.343 1.671 -4.180 1.00 97.88 85 ALA A C 1
ATOM 658 O O . ALA A 1 85 ? -1.355 1.857 -5.396 1.00 97.88 85 ALA A O 1
ATOM 659 N N . VAL A 1 86 ? -0.814 2.564 -3.338 1.00 96.94 86 VAL A N 1
ATOM 660 C CA . VAL A 1 86 ? -0.302 3.870 -3.790 1.00 96.94 86 VAL A CA 1
ATOM 661 C C . VAL A 1 86 ? 0.963 3.729 -4.640 1.00 96.94 86 VAL A C 1
ATOM 663 O O . VAL A 1 86 ? 1.156 4.467 -5.605 1.00 96.94 86 VAL A O 1
ATOM 666 N N . THR A 1 87 ? 1.816 2.742 -4.343 1.00 97.19 87 THR A N 1
ATOM 667 C CA . THR A 1 87 ? 3.012 2.466 -5.154 1.00 97.19 87 THR A CA 1
ATOM 668 C C . THR A 1 87 ? 2.631 2.044 -6.571 1.00 97.19 87 THR A C 1
ATOM 670 O O . THR A 1 87 ? 3.201 2.550 -7.542 1.00 97.19 87 THR A O 1
ATOM 673 N N . VAL A 1 88 ? 1.665 1.129 -6.707 1.00 97.19 88 VAL A N 1
ATOM 674 C CA . VAL A 1 88 ? 1.238 0.653 -8.027 1.00 97.19 88 VAL A CA 1
ATOM 675 C C . VAL A 1 88 ? 0.439 1.707 -8.784 1.00 97.19 88 VAL A C 1
ATOM 677 O O . VAL A 1 88 ? 0.634 1.847 -9.988 1.00 97.19 88 VAL A O 1
ATOM 680 N N . GLU A 1 89 ? -0.390 2.491 -8.094 1.00 96.25 89 GLU A N 1
ATOM 681 C CA . GLU A 1 89 ? -1.099 3.631 -8.676 1.00 96.25 89 GLU A CA 1
ATOM 682 C C . GLU A 1 89 ? -0.112 4.632 -9.279 1.00 96.25 89 GLU A C 1
ATOM 684 O O . GLU A 1 89 ? -0.191 4.954 -10.468 1.00 96.25 89 GLU A O 1
ATOM 689 N N . TRP A 1 90 ? 0.874 5.065 -8.492 1.00 96.88 90 TRP A N 1
ATOM 690 C CA . TRP A 1 90 ? 1.888 5.999 -8.961 1.00 96.88 90 TRP A CA 1
ATOM 691 C C . TRP A 1 90 ? 2.654 5.443 -10.165 1.00 96.88 90 TRP A C 1
ATOM 693 O O . TRP A 1 90 ? 2.806 6.133 -11.173 1.00 96.88 90 TRP A O 1
ATOM 703 N N . ALA A 1 91 ? 3.096 4.185 -10.098 1.00 96.88 91 ALA A N 1
ATOM 704 C CA . ALA A 1 91 ? 3.853 3.566 -11.182 1.00 96.88 91 ALA A CA 1
ATOM 705 C C . ALA A 1 91 ? 3.026 3.413 -12.467 1.00 96.88 91 ALA A C 1
ATOM 707 O O . ALA A 1 91 ? 3.569 3.556 -13.562 1.00 96.88 91 ALA A O 1
ATOM 708 N N . TYR A 1 92 ? 1.729 3.127 -12.338 1.00 96.31 92 TYR A N 1
ATOM 709 C CA . TYR A 1 92 ? 0.835 2.917 -13.471 1.00 96.31 92 TYR A CA 1
ATOM 710 C C . TYR A 1 92 ? 0.481 4.223 -14.191 1.00 96.31 92 TYR A C 1
ATOM 712 O O . TYR A 1 92 ? 0.423 4.246 -15.420 1.00 96.31 92 TYR A O 1
ATOM 720 N N . PHE A 1 93 ? 0.260 5.312 -13.450 1.00 94.50 93 PHE A N 1
ATOM 721 C CA . PHE A 1 93 ? -0.187 6.581 -14.032 1.00 94.50 93 PHE A CA 1
ATOM 722 C C . PHE A 1 93 ? 0.939 7.546 -14.408 1.00 94.50 93 PHE A C 1
ATOM 724 O O . PHE A 1 93 ? 0.727 8.440 -15.228 1.00 94.50 93 PHE A O 1
ATOM 731 N N . ARG A 1 94 ? 2.135 7.414 -13.824 1.00 94.38 94 ARG A N 1
ATOM 732 C CA . ARG A 1 94 ? 3.248 8.320 -14.127 1.00 94.38 94 ARG A CA 1
ATOM 733 C C . ARG A 1 94 ? 4.002 7.886 -15.379 1.00 94.38 94 ARG A C 1
ATOM 735 O O . ARG A 1 94 ? 4.266 6.707 -15.603 1.00 94.38 94 ARG A O 1
ATOM 742 N N . VAL A 1 95 ? 4.423 8.873 -16.170 1.00 93.56 95 VAL A N 1
ATOM 743 C CA . VAL A 1 95 ? 5.302 8.658 -17.328 1.00 93.56 95 VAL A CA 1
ATOM 744 C C . VAL A 1 95 ? 6.613 8.027 -16.852 1.00 93.56 95 VAL A C 1
ATOM 746 O O . VAL A 1 95 ? 7.254 8.536 -15.934 1.00 93.56 95 VAL A O 1
ATOM 749 N N . GLY A 1 96 ? 6.979 6.886 -17.442 1.00 95.31 96 GLY A N 1
ATOM 750 C CA . GLY A 1 96 ? 8.136 6.090 -17.013 1.00 95.31 96 GLY A CA 1
ATOM 751 C C . GLY A 1 96 ? 7.986 5.441 -15.629 1.00 95.31 96 GLY A C 1
ATOM 752 O O . GLY A 1 96 ? 8.942 4.861 -15.121 1.00 95.31 96 GLY A O 1
ATOM 753 N N . GLY A 1 97 ? 6.806 5.511 -15.001 1.00 96.38 97 GLY A N 1
ATOM 754 C CA . GLY A 1 97 ? 6.567 4.991 -13.653 1.00 96.38 97 GLY A CA 1
ATOM 755 C C . GLY A 1 97 ? 6.796 3.482 -13.547 1.00 96.38 97 GLY A C 1
ATOM 756 O O . GLY A 1 97 ? 7.392 3.020 -12.576 1.00 96.38 97 GLY A O 1
ATOM 757 N N . LEU A 1 98 ? 6.416 2.719 -14.577 1.00 96.75 98 LEU A N 1
ATOM 758 C CA . LEU A 1 98 ? 6.647 1.272 -14.640 1.00 96.75 98 LEU A CA 1
ATOM 759 C C . LEU A 1 98 ? 8.135 0.907 -14.735 1.00 96.75 98 LEU A C 1
ATOM 761 O O . LEU A 1 98 ? 8.563 -0.053 -14.100 1.00 96.75 98 LEU A O 1
ATOM 765 N N . ASP A 1 99 ? 8.932 1.671 -15.485 1.00 97.00 99 ASP A N 1
ATOM 766 C CA . ASP A 1 99 ? 10.387 1.476 -15.555 1.00 97.00 99 ASP A CA 1
ATOM 767 C C . ASP A 1 99 ? 11.039 1.794 -14.211 1.00 97.00 99 ASP A C 1
ATOM 769 O O . ASP A 1 99 ? 11.839 1.016 -13.696 1.00 97.00 99 ASP A O 1
ATOM 773 N N . ARG A 1 100 ? 10.607 2.883 -13.569 1.00 97.38 100 ARG A N 1
ATOM 774 C CA . ARG A 1 100 ? 11.070 3.248 -12.226 1.00 97.38 100 ARG A CA 1
ATOM 775 C C . ARG A 1 100 ? 10.701 2.196 -11.180 1.00 97.38 100 ARG A C 1
ATOM 777 O O . ARG A 1 100 ? 11.503 1.921 -10.288 1.00 97.38 100 ARG A O 1
ATOM 784 N N . LEU A 1 101 ? 9.530 1.568 -11.308 1.00 96.19 101 LEU A N 1
ATOM 785 C CA . LEU A 1 101 ? 9.126 0.425 -10.487 1.00 96.19 101 LEU A CA 1
ATOM 786 C C . LEU A 1 101 ? 10.042 -0.787 -10.710 1.00 96.19 101 LEU A C 1
ATOM 788 O O . LEU A 1 101 ? 10.490 -1.388 -9.733 1.00 96.19 101 LEU A O 1
ATOM 792 N N . ALA A 1 102 ? 10.377 -1.110 -11.964 1.00 95.56 102 ALA A N 1
ATOM 793 C CA . ALA A 1 102 ? 11.314 -2.188 -12.297 1.00 95.56 102 ALA A CA 1
ATOM 794 C C . ALA A 1 102 ? 12.714 -1.944 -11.708 1.00 95.56 102 ALA A C 1
ATOM 796 O O . ALA A 1 102 ? 13.312 -2.843 -11.108 1.00 95.56 102 ALA A O 1
ATOM 797 N N . ASN A 1 103 ? 13.217 -0.715 -11.833 1.00 96.62 103 ASN A N 1
ATOM 798 C CA . ASN A 1 103 ? 14.520 -0.307 -11.316 1.00 96.62 103 ASN A CA 1
ATOM 799 C C . ASN A 1 103 ? 14.558 -0.364 -9.785 1.00 96.62 103 ASN A C 1
ATOM 801 O O . ASN A 1 103 ? 15.527 -0.862 -9.205 1.00 96.62 103 ASN A O 1
ATOM 805 N N . SER A 1 104 ? 13.489 0.092 -9.121 1.00 95.19 104 SER A N 1
ATOM 806 C CA . SER A 1 104 ? 13.332 -0.051 -7.671 1.00 95.19 104 SER A CA 1
ATO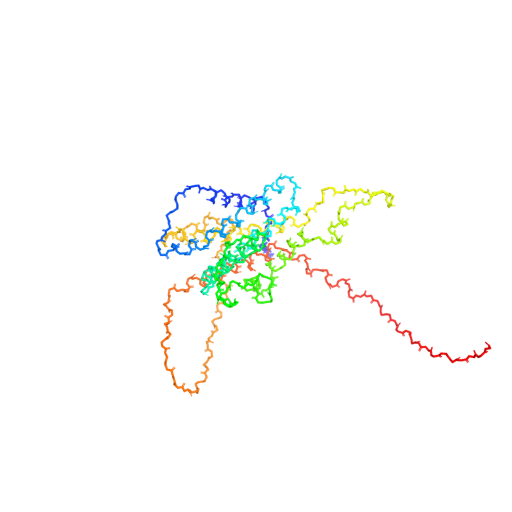M 807 C C . SER A 1 104 ? 13.358 -1.515 -7.248 1.00 95.19 104 SER A C 1
ATOM 809 O O . SER A 1 104 ? 14.144 -1.865 -6.372 1.00 95.19 104 SER A O 1
ATOM 811 N N . ALA A 1 105 ? 12.567 -2.378 -7.894 1.00 93.31 105 ALA A N 1
ATOM 812 C CA . ALA A 1 105 ? 12.535 -3.806 -7.582 1.00 93.31 105 ALA A CA 1
ATOM 813 C C . ALA A 1 105 ? 13.919 -4.452 -7.755 1.00 93.31 105 ALA A C 1
ATOM 815 O O . ALA A 1 105 ? 14.401 -5.126 -6.849 1.00 93.31 105 ALA A O 1
ATOM 816 N N . THR A 1 106 ? 14.602 -4.168 -8.866 1.00 94.56 106 THR A N 1
ATOM 817 C CA . THR A 1 106 ? 15.954 -4.673 -9.148 1.00 94.56 106 THR A CA 1
ATOM 818 C C . THR A 1 106 ? 16.963 -4.217 -8.090 1.00 94.56 106 THR A C 1
ATOM 820 O O . THR A 1 106 ? 17.727 -5.034 -7.570 1.00 94.56 106 THR A O 1
ATOM 823 N N . SER A 1 107 ? 16.936 -2.932 -7.714 1.00 94.44 107 SER A N 1
ATOM 824 C CA . SER A 1 107 ? 17.788 -2.390 -6.648 1.00 94.44 107 SER A CA 1
ATOM 825 C C . SER A 1 107 ? 17.508 -3.066 -5.307 1.00 94.44 107 SER A C 1
ATOM 827 O O . SER A 1 107 ? 18.445 -3.478 -4.633 1.00 94.44 107 SER A O 1
ATOM 829 N N . THR A 1 108 ? 16.238 -3.217 -4.922 1.00 92.94 108 THR A N 1
ATOM 830 C CA . THR A 1 108 ? 15.858 -3.844 -3.650 1.00 92.94 108 THR A CA 1
ATOM 831 C C . THR A 1 108 ? 16.228 -5.326 -3.614 1.00 92.94 108 THR A C 1
ATOM 833 O O . THR A 1 108 ? 16.747 -5.800 -2.606 1.00 92.94 108 THR A O 1
ATOM 836 N N . SER A 1 109 ? 16.029 -6.065 -4.707 1.00 92.31 109 SER A N 1
ATOM 837 C CA . SER A 1 109 ? 16.461 -7.463 -4.810 1.00 92.31 109 SER A CA 1
ATOM 838 C C . SER A 1 109 ? 17.977 -7.612 -4.701 1.00 92.31 109 SER A C 1
ATOM 840 O O . SER A 1 109 ? 18.449 -8.602 -4.147 1.00 92.31 109 SER A O 1
ATOM 842 N N . TRP A 1 110 ? 18.752 -6.657 -5.220 1.00 95.38 110 TRP A N 1
ATOM 843 C CA . TRP A 1 110 ? 20.197 -6.625 -4.995 1.00 95.38 110 TRP A CA 1
ATOM 844 C C . TRP A 1 110 ? 20.530 -6.328 -3.527 1.00 95.38 110 TRP A C 1
ATOM 846 O O . TRP A 1 110 ? 21.259 -7.103 -2.919 1.00 95.38 110 TRP A O 1
ATOM 856 N N . ASP A 1 111 ? 19.926 -5.298 -2.919 1.00 93.69 111 ASP A N 1
ATOM 857 C CA . ASP A 1 111 ? 20.185 -4.934 -1.516 1.00 93.69 111 ASP A CA 1
ATOM 858 C C . ASP A 1 111 ? 19.855 -6.096 -0.547 1.00 93.69 111 ASP A C 1
ATOM 860 O O . ASP A 1 111 ? 20.537 -6.285 0.461 1.00 93.69 111 ASP A O 1
ATOM 864 N N . ILE A 1 112 ? 18.822 -6.901 -0.837 1.00 93.06 112 ILE A N 1
ATOM 865 C CA . ILE A 1 112 ? 18.489 -8.113 -0.064 1.00 93.06 112 ILE A CA 1
ATOM 866 C C . ILE A 1 112 ? 19.572 -9.185 -0.224 1.00 93.06 112 ILE A C 1
ATOM 868 O O . ILE A 1 112 ? 19.998 -9.768 0.775 1.00 93.06 112 ILE A O 1
ATOM 872 N N . ARG A 1 113 ? 20.024 -9.448 -1.457 1.00 93.19 113 ARG A N 1
ATOM 873 C CA . ARG A 1 113 ? 21.092 -10.422 -1.732 1.00 93.19 113 ARG A CA 1
ATOM 874 C C . ARG A 1 113 ? 22.400 -10.019 -1.059 1.00 93.19 113 ARG A C 1
ATOM 876 O O . ARG A 1 113 ? 22.999 -10.860 -0.403 1.00 93.19 113 ARG A O 1
ATOM 883 N N . ASP A 1 114 ? 22.776 -8.745 -1.128 1.00 94.38 114 ASP A N 1
ATOM 884 C CA . ASP A 1 114 ? 23.942 -8.198 -0.426 1.00 94.38 114 ASP A CA 1
ATOM 885 C C . ASP A 1 114 ? 23.849 -8.410 1.094 1.00 94.38 114 ASP A C 1
ATOM 887 O O . ASP A 1 114 ? 24.778 -8.916 1.722 1.00 94.38 114 ASP A O 1
ATOM 891 N N . ARG A 1 115 ? 22.702 -8.091 1.708 1.00 93.38 115 ARG A N 1
ATOM 892 C CA . ARG A 1 115 ? 22.503 -8.318 3.150 1.00 93.38 115 ARG A CA 1
ATOM 893 C C . ARG A 1 115 ? 22.618 -9.794 3.520 1.00 93.38 115 ARG A C 1
ATOM 895 O O . ARG A 1 115 ? 23.232 -10.106 4.536 1.00 93.38 115 ARG A O 1
ATOM 902 N N . LEU A 1 116 ? 22.036 -10.688 2.720 1.00 91.94 116 LEU A N 1
ATOM 903 C CA . LEU A 1 116 ? 22.123 -12.132 2.940 1.00 91.94 116 LEU A CA 1
ATOM 904 C C . LEU A 1 116 ? 23.552 -12.649 2.766 1.00 91.94 116 LEU A C 1
ATOM 906 O O . LEU A 1 116 ? 23.992 -13.448 3.586 1.00 91.94 116 LEU A O 1
ATOM 910 N N . HIS A 1 117 ? 24.276 -12.167 1.756 1.00 91.38 117 HIS A N 1
ATOM 911 C CA . HIS A 1 117 ? 25.687 -12.470 1.538 1.00 91.38 117 HIS A CA 1
ATOM 912 C C . HIS A 1 117 ? 26.529 -12.065 2.757 1.00 91.38 117 HIS A C 1
ATOM 914 O O . HIS A 1 117 ?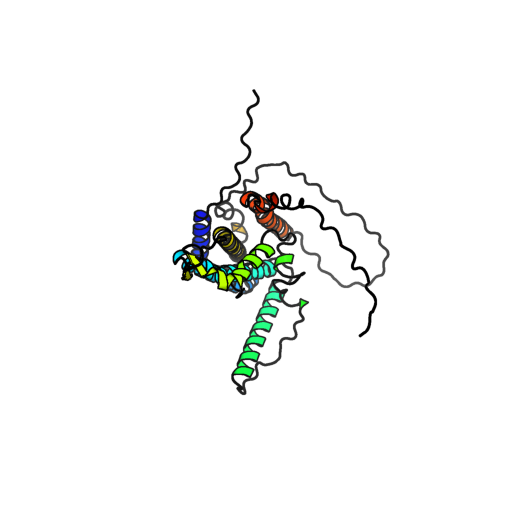 27.201 -12.907 3.356 1.00 91.38 117 HIS A O 1
ATOM 920 N N . ARG A 1 118 ? 26.402 -10.808 3.207 1.00 91.50 118 ARG A N 1
ATOM 921 C CA . ARG A 1 118 ? 27.109 -10.296 4.394 1.00 91.50 118 ARG A CA 1
ATOM 922 C C . ARG A 1 118 ? 26.742 -11.045 5.671 1.00 91.50 118 ARG A C 1
ATOM 924 O O . ARG A 1 118 ? 27.604 -11.266 6.515 1.00 91.50 118 ARG A O 1
ATOM 931 N N . TRP A 1 119 ? 25.476 -11.432 5.821 1.00 93.06 119 TRP A N 1
ATOM 932 C CA . TRP A 1 119 ? 25.018 -12.202 6.976 1.00 93.06 119 TRP A CA 1
ATOM 933 C C . TRP A 1 119 ? 25.559 -13.637 6.973 1.00 93.06 119 TRP A C 1
ATOM 935 O O . TRP A 1 119 ? 26.005 -14.114 8.012 1.00 93.06 119 TRP A O 1
ATOM 945 N N . ARG A 1 120 ? 25.547 -14.322 5.820 1.00 92.50 120 ARG A N 1
ATOM 946 C CA . ARG A 1 120 ? 26.017 -15.711 5.701 1.00 92.50 120 ARG A CA 1
ATOM 947 C C . ARG A 1 120 ? 27.536 -15.853 5.673 1.00 92.50 120 ARG A C 1
ATOM 949 O O . ARG A 1 120 ? 28.013 -16.958 5.903 1.00 92.50 120 ARG A O 1
ATOM 956 N N . GLN A 1 121 ? 28.271 -14.783 5.360 1.00 86.94 121 GLN A N 1
ATOM 957 C CA . GLN A 1 121 ? 29.722 -14.826 5.128 1.00 86.94 121 GLN A CA 1
ATOM 958 C C . GLN A 1 121 ? 30.119 -15.876 4.066 1.00 86.94 121 GLN A C 1
ATOM 960 O O . GLN A 1 121 ? 31.187 -16.478 4.132 1.00 86.94 121 GLN A O 1
ATOM 965 N N . THR A 1 122 ? 29.234 -16.144 3.100 1.00 80.19 122 THR A N 1
ATOM 966 C CA . THR A 1 122 ? 29.458 -17.117 2.020 1.00 80.19 122 THR A CA 1
ATOM 967 C C . THR A 1 122 ? 30.290 -16.515 0.893 1.00 80.19 122 THR A C 1
ATOM 969 O O . THR A 1 122 ? 30.240 -15.312 0.667 1.00 80.19 122 THR A O 1
ATOM 972 N N . ALA A 1 123 ? 30.988 -17.359 0.128 1.00 73.50 123 ALA A N 1
ATOM 973 C CA . ALA A 1 123 ? 31.769 -16.934 -1.039 1.00 73.50 123 ALA A CA 1
ATOM 974 C C . ALA A 1 123 ? 30.918 -16.461 -2.241 1.00 73.50 123 ALA A C 1
ATOM 976 O O . ALA A 1 123 ? 31.470 -15.913 -3.190 1.00 73.50 123 ALA A O 1
ATOM 977 N N . ASP A 1 124 ? 29.595 -16.659 -2.214 1.00 82.75 124 ASP A N 1
ATOM 978 C CA . ASP A 1 124 ? 28.694 -16.279 -3.309 1.00 82.75 124 ASP A CA 1
ATOM 979 C C . ASP A 1 124 ? 28.505 -14.758 -3.378 1.00 82.75 124 ASP A C 1
ATOM 981 O O . ASP A 1 124 ? 27.776 -14.190 -2.564 1.00 82.75 124 ASP A O 1
ATOM 985 N N . ASP A 1 125 ? 29.140 -14.106 -4.350 1.00 85.75 125 ASP A N 1
ATOM 986 C CA . ASP A 1 125 ? 29.026 -12.668 -4.618 1.00 85.75 125 ASP A CA 1
ATOM 987 C C . ASP A 1 125 ? 27.581 -12.277 -5.019 1.00 85.75 125 ASP A C 1
ATOM 989 O O . ASP A 1 125 ? 26.997 -12.910 -5.909 1.00 85.75 125 ASP A O 1
ATOM 993 N N . PRO A 1 126 ? 26.964 -11.238 -4.410 1.00 87.81 126 PRO A N 1
ATOM 994 C CA . PRO A 1 126 ? 25.679 -10.698 -4.869 1.00 87.81 126 PRO A CA 1
ATOM 995 C C . PRO A 1 126 ? 25.707 -10.160 -6.316 1.00 87.81 126 PRO A C 1
ATOM 997 O O . PRO A 1 126 ? 24.632 -9.950 -6.901 1.00 87.81 126 PRO A O 1
ATOM 1000 N N . GLY A 1 127 ? 26.900 -9.965 -6.886 1.00 91.31 127 GLY A N 1
ATOM 1001 C CA . GLY A 1 127 ? 27.163 -9.415 -8.210 1.00 91.31 127 GLY A CA 1
ATOM 1002 C C . GLY A 1 127 ? 27.160 -7.888 -8.209 1.00 91.31 127 GLY A C 1
ATOM 1003 O O . GLY A 1 127 ? 26.927 -7.246 -7.181 1.00 91.31 127 GLY A O 1
ATOM 1004 N N . ASP A 1 128 ? 27.360 -7.289 -9.382 1.00 94.94 128 ASP A N 1
ATOM 1005 C CA . ASP A 1 128 ? 27.446 -5.835 -9.511 1.00 94.94 128 ASP A CA 1
ATOM 1006 C C . ASP A 1 128 ? 26.167 -5.122 -9.064 1.00 94.94 128 ASP A C 1
ATOM 1008 O O . ASP A 1 128 ? 25.036 -5.501 -9.402 1.00 94.94 128 ASP A O 1
ATOM 1012 N N . ARG A 1 129 ? 26.355 -4.035 -8.311 1.00 93.62 129 ARG A N 1
ATOM 1013 C CA . ARG A 1 129 ? 25.248 -3.193 -7.872 1.00 93.62 129 ARG A CA 1
ATOM 1014 C C . ARG A 1 129 ? 24.600 -2.506 -9.079 1.00 93.62 129 ARG A C 1
ATOM 1016 O O . ARG A 1 129 ? 25.302 -1.840 -9.838 1.00 93.62 129 ARG A O 1
ATOM 1023 N N . PRO A 1 130 ? 23.262 -2.550 -9.217 1.00 92.62 130 PRO A N 1
ATOM 1024 C CA . PRO A 1 130 ? 22.577 -1.805 -10.264 1.00 92.62 130 PRO A CA 1
ATOM 1025 C C . PRO A 1 130 ? 22.840 -0.295 -10.146 1.00 92.62 130 PRO A C 1
ATOM 1027 O O . PRO A 1 130 ? 22.542 0.315 -9.115 1.00 92.62 130 PRO A O 1
ATOM 1030 N N . GLY A 1 131 ? 23.365 0.312 -11.212 1.00 92.88 131 GLY A N 1
ATOM 1031 C CA . GLY A 1 131 ? 23.793 1.717 -11.274 1.00 92.88 131 GLY A CA 1
ATOM 1032 C C . GLY A 1 131 ? 22.672 2.751 -11.446 1.00 92.88 131 GLY A C 1
ATOM 1033 O O . GLY A 1 131 ? 22.885 3.761 -12.105 1.00 92.88 131 GLY A O 1
ATOM 1034 N N . PHE A 1 132 ? 21.477 2.512 -10.900 1.00 92.81 132 PHE A N 1
ATOM 1035 C CA . PHE A 1 132 ? 20.335 3.425 -11.051 1.00 92.81 132 PHE A CA 1
ATOM 1036 C C . PHE A 1 132 ? 20.423 4.620 -10.097 1.00 92.81 132 PHE A C 1
ATOM 1038 O O . PHE A 1 132 ? 20.578 4.450 -8.879 1.00 92.81 132 PHE A O 1
ATOM 1045 N N . THR A 1 133 ? 20.205 5.820 -10.625 1.00 91.69 133 THR A N 1
ATOM 1046 C CA . THR A 1 133 ? 20.052 7.051 -9.842 1.00 91.69 133 THR A CA 1
ATOM 1047 C C . THR A 1 133 ? 18.735 7.065 -9.052 1.00 91.69 133 THR A C 1
ATOM 1049 O O . THR A 1 133 ? 17.819 6.275 -9.292 1.00 91.69 133 THR A O 1
ATOM 1052 N N . ALA A 1 134 ? 18.602 7.980 -8.084 1.00 84.38 134 ALA A N 1
ATOM 1053 C CA . ALA A 1 134 ? 17.361 8.133 -7.315 1.00 84.38 134 ALA A CA 1
ATOM 1054 C C . ALA A 1 134 ? 16.164 8.550 -8.195 1.00 84.38 134 ALA A C 1
ATOM 1056 O O . ALA A 1 134 ? 15.041 8.107 -7.955 1.00 84.38 134 ALA A O 1
ATOM 1057 N N . ALA A 1 135 ? 16.404 9.352 -9.238 1.00 88.00 135 ALA A N 1
ATOM 1058 C CA . ALA A 1 135 ? 15.379 9.779 -10.191 1.00 88.00 135 ALA A CA 1
ATOM 1059 C C . ALA A 1 135 ? 14.846 8.615 -11.044 1.00 88.00 135 ALA A C 1
ATOM 1061 O O . ALA A 1 135 ? 13.694 8.635 -11.470 1.00 88.00 135 ALA A O 1
ATOM 1062 N N . GLU A 1 136 ? 15.652 7.573 -11.239 1.00 93.44 136 GLU A N 1
ATOM 1063 C CA . GLU A 1 136 ? 15.292 6.365 -11.986 1.00 93.44 136 GLU A CA 1
ATOM 1064 C C . GLU A 1 136 ? 14.577 5.313 -11.133 1.00 93.44 136 GLU A C 1
ATOM 1066 O O . GLU A 1 136 ? 14.230 4.251 -11.642 1.00 93.44 136 GLU A O 1
ATOM 1071 N N . LYS A 1 137 ? 14.332 5.594 -9.850 1.00 94.25 137 LYS A N 1
ATOM 1072 C CA . LYS A 1 137 ? 13.615 4.719 -8.914 1.00 94.25 137 LYS A CA 1
ATOM 1073 C C . LYS A 1 137 ? 12.289 5.343 -8.508 1.00 94.25 137 LYS A C 1
ATOM 1075 O O . LYS A 1 137 ? 12.081 6.547 -8.663 1.00 94.25 137 LYS A O 1
ATOM 1080 N N . VAL A 1 138 ? 11.377 4.529 -7.993 1.00 94.44 138 VAL A N 1
ATOM 1081 C CA . VAL A 1 138 ? 10.153 5.010 -7.339 1.00 94.44 138 VAL A CA 1
ATOM 1082 C C . VAL A 1 138 ? 10.537 5.973 -6.201 1.00 94.44 138 VAL A C 1
ATOM 1084 O O . VAL A 1 138 ? 11.440 5.645 -5.424 1.00 94.44 138 VAL A O 1
ATOM 1087 N N . PRO A 1 139 ? 9.891 7.151 -6.094 1.00 94.31 139 PRO A N 1
ATOM 1088 C CA . PRO A 1 139 ? 10.091 8.064 -4.976 1.00 94.31 139 PRO A CA 1
ATOM 1089 C C . PRO A 1 139 ? 9.872 7.377 -3.628 1.00 94.31 139 PRO A C 1
ATOM 1091 O O . PRO A 1 139 ? 9.141 6.391 -3.517 1.00 94.31 139 PRO A O 1
ATOM 1094 N N . ARG A 1 140 ? 10.472 7.925 -2.570 1.00 93.50 140 ARG A N 1
ATOM 1095 C CA . ARG A 1 140 ? 10.160 7.467 -1.213 1.00 93.50 140 ARG A CA 1
ATOM 1096 C C . ARG A 1 140 ? 8.687 7.735 -0.910 1.00 93.50 140 ARG A C 1
ATOM 1098 O O . ARG A 1 140 ? 8.100 8.687 -1.416 1.00 93.50 140 ARG A O 1
ATOM 1105 N N . LEU A 1 141 ? 8.098 6.904 -0.059 1.00 91.12 141 LEU A N 1
ATOM 1106 C CA . LEU A 1 141 ? 6.680 7.004 0.267 1.00 91.12 141 LEU A CA 1
ATOM 1107 C C . LEU A 1 141 ? 6.332 8.333 0.964 1.00 91.12 141 LEU A C 1
ATOM 1109 O O . LEU A 1 141 ? 5.403 9.014 0.543 1.00 91.12 141 LEU A O 1
ATOM 1113 N N . THR A 1 142 ? 7.117 8.707 1.981 1.00 88.00 142 THR A N 1
ATOM 1114 C CA . THR A 1 142 ? 6.818 9.792 2.935 1.00 88.00 142 THR A CA 1
ATOM 1115 C C . THR A 1 142 ? 7.782 10.984 2.864 1.00 88.00 142 THR A C 1
ATOM 1117 O O . THR A 1 142 ? 7.954 11.684 3.857 1.00 88.00 142 THR A O 1
ATOM 1120 N N . SER A 1 143 ? 8.499 11.188 1.755 1.00 84.81 143 SER A N 1
ATOM 1121 C CA . SER A 1 143 ? 9.290 12.420 1.578 1.00 84.81 143 SER A CA 1
ATOM 1122 C C . SER A 1 143 ? 8.394 13.606 1.204 1.00 84.81 143 SER A C 1
ATOM 1124 O O . SER A 1 143 ? 7.281 13.390 0.729 1.00 84.81 143 SER A O 1
ATOM 1126 N N . ASP A 1 144 ? 8.898 14.836 1.325 1.00 80.38 144 ASP A N 1
ATOM 1127 C CA . ASP A 1 144 ? 8.175 16.052 0.907 1.00 80.38 144 ASP A CA 1
ATOM 1128 C C . ASP A 1 144 ? 7.750 15.993 -0.570 1.00 80.38 144 ASP A C 1
ATOM 1130 O O . ASP A 1 144 ? 6.644 16.378 -0.929 1.00 80.38 144 ASP A O 1
ATOM 1134 N N . GLU A 1 145 ? 8.586 15.397 -1.424 1.00 82.19 145 GLU A N 1
ATOM 1135 C CA . GLU A 1 145 ? 8.268 15.077 -2.824 1.00 82.19 145 GLU A CA 1
ATOM 1136 C C . GLU A 1 145 ? 7.908 13.591 -3.015 1.00 82.19 145 GLU A C 1
ATOM 1138 O O . GLU A 1 145 ? 8.151 12.990 -4.062 1.00 82.19 145 GLU A O 1
ATOM 1143 N N . GLY A 1 146 ? 7.408 12.941 -1.967 1.00 89.19 146 GLY A N 1
ATOM 1144 C CA . GLY A 1 146 ? 7.142 11.506 -1.921 1.00 89.19 146 GLY A CA 1
ATOM 1145 C C . GLY A 1 146 ? 5.868 11.077 -2.637 1.00 89.19 146 GLY A C 1
ATOM 1146 O O . GLY A 1 146 ? 5.074 11.895 -3.099 1.00 89.19 146 GLY A O 1
ATOM 1147 N N . LEU A 1 147 ? 5.662 9.762 -2.716 1.00 93.62 147 LEU A N 1
ATOM 1148 C CA . LEU A 1 147 ? 4.509 9.162 -3.397 1.00 93.62 147 LEU A CA 1
ATOM 1149 C C . LEU A 1 147 ? 3.173 9.707 -2.892 1.00 93.62 147 LEU A C 1
ATOM 1151 O O . LEU A 1 147 ? 2.331 10.079 -3.706 1.00 93.62 147 LEU A O 1
ATOM 1155 N N . LEU A 1 148 ? 2.992 9.773 -1.568 1.00 93.31 148 LEU A N 1
ATOM 1156 C CA . LEU A 1 148 ? 1.725 10.194 -0.967 1.00 93.31 148 LEU A CA 1
ATOM 1157 C C . LEU A 1 148 ? 1.388 11.637 -1.356 1.00 93.31 148 LEU A C 1
ATOM 1159 O O . LEU A 1 148 ? 0.289 11.892 -1.831 1.00 93.31 148 LEU A O 1
ATOM 1163 N N . ARG A 1 149 ? 2.364 12.549 -1.273 1.00 93.00 149 ARG A N 1
ATOM 1164 C CA . ARG A 1 149 ? 2.201 13.958 -1.662 1.00 93.00 149 ARG A CA 1
ATOM 1165 C C . ARG A 1 149 ? 1.967 14.128 -3.165 1.00 93.00 149 ARG A C 1
ATOM 1167 O O . ARG A 1 149 ? 1.198 14.983 -3.585 1.00 93.00 149 ARG A O 1
ATOM 1174 N N . GLN A 1 150 ? 2.620 13.314 -3.995 1.00 93.88 150 GLN A N 1
ATOM 1175 C CA . GLN A 1 150 ? 2.436 13.360 -5.448 1.00 93.88 150 GLN A CA 1
ATOM 1176 C C . GLN A 1 150 ? 1.065 12.842 -5.910 1.00 93.88 150 GLN A C 1
ATOM 1178 O O . GLN A 1 150 ? 0.639 13.198 -7.012 1.00 93.88 150 GLN A O 1
ATOM 1183 N N . LEU A 1 151 ? 0.421 11.968 -5.133 1.00 92.81 151 LEU A N 1
ATOM 1184 C CA . LEU A 1 151 ? -0.914 11.428 -5.416 1.00 92.81 151 LEU A CA 1
ATOM 1185 C C . LEU A 1 151 ? -2.027 12.233 -4.732 1.00 92.81 151 LEU A C 1
ATOM 1187 O O . LEU A 1 151 ? -3.103 12.387 -5.304 1.00 92.81 151 LEU A O 1
ATOM 1191 N N . ASP A 1 152 ? -1.748 12.796 -3.558 1.00 93.06 152 ASP A N 1
ATOM 1192 C CA . ASP A 1 152 ? -2.652 13.635 -2.770 1.00 93.06 152 ASP A CA 1
ATOM 1193 C C . ASP A 1 152 ? -1.957 14.952 -2.362 1.00 93.06 152 ASP A C 1
ATOM 1195 O O . ASP A 1 152 ? -1.519 15.108 -1.221 1.00 93.06 152 ASP A O 1
ATOM 1199 N N . PRO A 1 153 ? -1.833 15.924 -3.291 1.00 91.69 153 PRO A N 1
ATOM 1200 C CA . PRO A 1 153 ? -1.164 17.204 -3.037 1.00 91.69 153 PRO A CA 1
ATOM 1201 C C . PRO A 1 153 ? -1.905 18.135 -2.076 1.00 91.69 153 PRO A C 1
ATOM 1203 O O . PRO A 1 153 ? -1.408 19.220 -1.775 1.00 91.69 153 PRO A O 1
ATOM 1206 N N . ASP A 1 154 ? -3.085 17.753 -1.603 1.00 91.44 154 ASP A N 1
ATOM 1207 C CA . ASP A 1 154 ? -3.876 18.541 -0.660 1.00 91.44 154 ASP A CA 1
ATOM 1208 C C . ASP A 1 154 ? -3.869 17.910 0.746 1.00 91.44 154 ASP A C 1
ATOM 1210 O O . ASP A 1 154 ? -4.465 18.466 1.664 1.00 91.44 154 ASP A O 1
ATOM 1214 N N . ASP A 1 155 ? -3.174 16.775 0.920 1.00 88.88 155 ASP A N 1
ATOM 1215 C CA . ASP A 1 155 ? -3.095 15.995 2.163 1.00 88.88 155 ASP A CA 1
ATOM 1216 C C . ASP A 1 155 ? -4.470 15.692 2.775 1.00 88.88 155 ASP A C 1
ATOM 1218 O O . ASP A 1 155 ? -4.649 15.737 3.992 1.00 88.88 155 ASP A O 1
ATOM 1222 N N . VAL A 1 156 ? -5.465 15.386 1.941 1.00 89.19 156 VAL A N 1
ATOM 1223 C CA . VAL A 1 156 ? -6.839 15.157 2.412 1.00 89.19 156 VAL A CA 1
ATOM 1224 C C . VAL A 1 156 ? -7.003 13.756 2.993 1.00 89.19 156 VAL A C 1
ATOM 1226 O O . VAL A 1 156 ? -7.710 13.574 3.984 1.00 89.19 156 VAL A O 1
ATOM 1229 N N . LEU A 1 157 ? -6.366 12.756 2.384 1.00 89.50 157 LEU A N 1
ATOM 1230 C CA . LEU A 1 157 ? -6.574 11.347 2.708 1.00 89.50 157 LEU A CA 1
ATOM 1231 C C . LEU A 1 157 ? -5.270 10.595 2.953 1.00 89.50 157 LEU A C 1
ATOM 1233 O O . LEU A 1 157 ? -5.147 9.917 3.969 1.00 89.50 157 LEU A O 1
ATOM 1237 N N . LEU A 1 158 ? -4.320 10.655 2.020 1.00 92.88 158 LEU A N 1
ATOM 1238 C CA . LEU A 1 158 ? -3.214 9.699 1.976 1.00 92.88 158 LEU A CA 1
ATOM 1239 C C . LEU A 1 158 ? -2.174 9.977 3.056 1.00 92.88 158 LEU A C 1
ATOM 1241 O O . LEU A 1 158 ? -1.781 9.056 3.767 1.00 92.88 158 LEU A O 1
ATOM 1245 N N . ASN A 1 159 ? -1.749 11.232 3.211 1.00 91.69 159 ASN A N 1
ATOM 1246 C CA . ASN A 1 159 ? -0.770 11.599 4.233 1.00 91.69 159 ASN A CA 1
ATOM 1247 C C . ASN A 1 159 ? -1.335 11.469 5.662 1.00 91.69 159 ASN A C 1
ATOM 1249 O O . ASN A 1 159 ? -0.721 10.761 6.468 1.00 91.69 159 ASN A O 1
ATOM 1253 N N . PRO A 1 160 ? -2.517 12.035 5.993 1.00 91.81 160 PRO A N 1
ATOM 1254 C CA . PRO A 1 160 ? -3.143 11.811 7.299 1.00 91.81 160 PRO A CA 1
ATOM 1255 C C . PRO A 1 160 ? -3.451 10.331 7.551 1.00 91.81 160 PRO A C 1
ATOM 1257 O O . PRO A 1 160 ? -3.186 9.819 8.639 1.00 91.81 160 PRO A O 1
ATOM 1260 N N . GLY A 1 161 ? -3.941 9.626 6.528 1.00 92.88 161 GLY A N 1
ATOM 1261 C CA . GLY A 1 161 ? -4.256 8.204 6.587 1.00 92.88 161 GLY A CA 1
ATOM 1262 C C . GLY A 1 161 ? -3.042 7.355 6.910 1.00 92.88 161 GLY A C 1
ATOM 1263 O O . GLY A 1 161 ? -3.051 6.569 7.856 1.00 92.88 161 GLY A O 1
ATOM 1264 N N . TYR A 1 162 ? -1.954 7.573 6.181 1.00 94.00 162 TYR A N 1
ATOM 1265 C CA . TYR A 1 162 ? -0.697 6.889 6.426 1.00 94.00 162 TYR A CA 1
ATOM 1266 C C . TYR A 1 162 ? -0.124 7.199 7.816 1.00 94.00 162 TYR A C 1
ATOM 1268 O O . TYR A 1 162 ? 0.387 6.293 8.482 1.00 94.00 162 TYR A O 1
ATOM 1276 N N . ALA A 1 163 ? -0.227 8.447 8.286 1.00 91.38 163 ALA A N 1
ATOM 1277 C CA . ALA A 1 163 ? 0.213 8.829 9.626 1.00 91.38 163 ALA A CA 1
ATOM 1278 C C . ALA A 1 163 ? -0.583 8.089 10.715 1.00 91.38 163 ALA A C 1
ATOM 1280 O O . ALA A 1 163 ? 0.019 7.498 11.613 1.00 91.38 163 ALA A O 1
ATOM 1281 N N . VAL A 1 164 ? -1.915 8.043 10.598 1.00 90.12 164 VAL A N 1
ATOM 1282 C CA . VAL A 1 164 ? -2.803 7.299 11.509 1.00 90.12 164 VAL A CA 1
ATOM 1283 C C . VAL A 1 164 ? -2.453 5.811 11.548 1.00 90.12 164 VAL A C 1
ATOM 1285 O O . VAL A 1 164 ? -2.318 5.229 12.627 1.00 90.12 164 VAL A O 1
ATOM 1288 N N . LEU A 1 165 ? -2.261 5.191 10.383 1.00 91.88 165 LEU A N 1
ATOM 1289 C CA . LEU A 1 165 ? -1.897 3.777 10.303 1.00 91.88 165 LEU A CA 1
ATOM 1290 C C . LEU A 1 165 ? -0.504 3.519 10.888 1.00 91.88 165 LEU A C 1
ATOM 1292 O O . LEU A 1 165 ? -0.296 2.525 11.581 1.00 91.88 165 LEU A O 1
ATOM 1296 N N . SER A 1 166 ? 0.442 4.435 10.674 1.00 89.12 166 SER A N 1
ATOM 1297 C CA . SER A 1 166 ? 1.805 4.319 11.199 1.00 89.12 166 SER A CA 1
ATOM 1298 C C . SER A 1 166 ? 1.866 4.438 12.720 1.00 89.12 166 SER A C 1
ATOM 1300 O O . SER A 1 166 ? 2.665 3.739 13.338 1.00 89.12 166 SER A O 1
ATOM 1302 N N . GLN A 1 167 ? 1.004 5.247 13.347 1.00 84.50 167 GLN A N 1
ATOM 1303 C CA . GLN A 1 167 ? 0.947 5.356 14.812 1.00 84.50 167 GLN A CA 1
ATOM 1304 C C . GLN A 1 167 ? 0.692 4.008 15.496 1.00 84.50 167 GLN A C 1
ATOM 1306 O O . GLN A 1 167 ? 1.226 3.779 16.574 1.00 84.50 167 GLN A O 1
ATOM 1311 N N . GLY A 1 168 ? -0.084 3.114 14.871 1.00 75.62 168 GLY A N 1
ATOM 1312 C CA . GLY A 1 168 ? -0.352 1.778 15.414 1.00 75.62 168 GLY A CA 1
ATOM 1313 C C . GLY A 1 168 ? 0.837 0.814 15.335 1.00 75.62 168 GLY A C 1
ATOM 1314 O O . GLY A 1 168 ? 0.865 -0.172 16.060 1.00 75.62 168 GLY A O 1
ATOM 1315 N N . VAL A 1 169 ? 1.818 1.091 14.470 1.00 74.81 169 VAL A N 1
ATOM 1316 C CA . VAL A 1 169 ? 2.987 0.220 14.234 1.00 74.81 169 VAL A CA 1
ATOM 1317 C C . VAL A 1 169 ? 4.215 0.693 15.021 1.00 74.81 169 VAL A C 1
ATOM 1319 O O . VAL A 1 169 ? 5.149 -0.074 15.253 1.00 74.81 169 VAL A O 1
ATOM 1322 N N . HIS A 1 170 ? 4.235 1.954 15.452 1.00 75.44 170 HIS A N 1
ATOM 1323 C CA . HIS A 1 170 ? 5.327 2.496 16.251 1.00 75.44 170 HIS A CA 1
ATOM 1324 C C . HIS A 1 170 ? 5.089 2.270 17.746 1.00 75.44 170 HIS A C 1
ATOM 1326 O O . HIS A 1 170 ? 4.042 2.616 18.287 1.00 75.44 170 HIS A O 1
ATOM 1332 N N . VAL A 1 171 ? 6.107 1.751 18.440 1.00 69.19 171 VAL A N 1
ATOM 1333 C CA . VAL A 1 171 ? 6.114 1.682 19.906 1.00 69.19 171 VAL A CA 1
ATOM 1334 C C . VAL A 1 171 ? 6.246 3.106 20.445 1.00 69.19 171 VAL A C 1
ATOM 1336 O O . VAL A 1 171 ? 7.342 3.656 20.526 1.00 69.19 171 VAL A O 1
ATOM 1339 N N . THR A 1 172 ? 5.118 3.733 20.770 1.00 69.31 172 THR A N 1
ATOM 1340 C CA . THR A 1 172 ? 5.088 5.034 21.451 1.00 69.31 172 THR A CA 1
ATOM 1341 C C . THR A 1 172 ? 4.751 4.852 22.927 1.00 69.31 172 THR A C 1
ATOM 1343 O O . THR A 1 172 ? 4.079 3.891 23.307 1.00 69.31 172 THR A O 1
ATOM 1346 N N . ASN A 1 173 ? 5.143 5.812 23.771 1.00 69.19 173 ASN A N 1
ATOM 1347 C CA . ASN A 1 173 ? 4.778 5.801 25.193 1.00 69.19 173 ASN A CA 1
ATOM 1348 C C . ASN A 1 173 ? 3.253 5.722 25.393 1.00 69.19 173 ASN A C 1
ATOM 1350 O O . ASN A 1 173 ? 2.796 5.028 26.290 1.00 69.19 173 ASN A O 1
ATOM 1354 N N . GLN A 1 174 ? 2.467 6.351 24.511 1.00 66.62 174 GLN A N 1
ATOM 1355 C CA . GLN A 1 174 ? 1.000 6.257 24.507 1.00 66.62 174 GLN A CA 1
ATOM 1356 C C . GLN A 1 174 ? 0.474 4.868 24.112 1.00 66.62 174 GLN A C 1
ATOM 1358 O O . GLN A 1 174 ? -0.615 4.471 24.528 1.00 66.62 174 GLN A O 1
ATOM 1363 N N . THR A 1 175 ? 1.223 4.126 23.295 1.00 68.56 175 THR A N 1
ATOM 1364 C CA . THR A 1 175 ? 0.880 2.743 22.940 1.00 68.56 175 THR A CA 1
ATOM 1365 C C . THR A 1 175 ? 1.090 1.831 24.141 1.00 68.56 175 THR A C 1
ATOM 1367 O O . THR A 1 175 ? 0.228 1.010 24.426 1.00 68.56 175 THR A O 1
ATOM 1370 N N . ILE A 1 176 ? 2.172 2.042 24.900 1.00 72.06 176 ILE A N 1
ATOM 1371 C CA . ILE A 1 176 ? 2.470 1.298 26.132 1.00 72.06 176 ILE A CA 1
ATOM 1372 C C . ILE A 1 176 ? 1.453 1.633 27.230 1.00 72.06 176 ILE A C 1
ATOM 1374 O O . ILE A 1 176 ? 0.874 0.731 27.830 1.00 72.06 176 ILE A O 1
ATOM 1378 N N . THR A 1 177 ? 1.187 2.920 27.479 1.00 76.00 177 THR A N 1
ATOM 1379 C CA . THR A 1 177 ? 0.263 3.324 28.549 1.00 76.00 177 THR A CA 1
ATOM 1380 C C . THR A 1 177 ? -1.195 3.008 28.239 1.00 76.00 177 THR A C 1
ATOM 1382 O O . THR A 1 177 ? -1.981 2.826 29.163 1.00 76.00 177 THR A O 1
ATOM 1385 N N . GLY A 1 178 ? -1.559 2.874 26.960 1.00 71.19 178 GLY A N 1
ATOM 1386 C CA . GLY A 1 178 ? -2.917 2.536 26.531 1.00 71.19 178 GLY A CA 1
ATOM 1387 C C . GLY A 1 178 ? -3.403 1.141 26.943 1.00 71.19 178 GLY A C 1
ATOM 1388 O O . GLY A 1 178 ? -4.607 0.895 26.886 1.00 71.19 178 GLY A O 1
ATOM 1389 N N . PHE A 1 179 ? -2.502 0.249 27.369 1.00 76.88 179 PHE A N 1
ATOM 1390 C CA . PHE A 1 179 ? -2.859 -1.049 27.950 1.00 76.88 179 PHE A CA 1
ATOM 1391 C C . PHE A 1 179 ? -3.170 -0.964 29.443 1.00 76.88 179 PHE A C 1
ATOM 1393 O O . PHE A 1 179 ? -3.722 -1.912 29.986 1.00 76.88 179 PHE A O 1
ATOM 1400 N N . PHE A 1 180 ? -2.852 0.135 30.127 1.00 82.06 180 PHE A N 1
ATOM 1401 C CA . PHE A 1 180 ? -3.138 0.278 31.550 1.00 82.06 180 PHE A CA 1
ATOM 1402 C C . PHE A 1 180 ? -4.426 1.071 31.745 1.00 82.06 180 PHE A C 1
ATOM 1404 O O . PHE A 1 180 ? -4.555 2.210 31.297 1.00 82.06 180 PHE A O 1
ATOM 1411 N N . ARG A 1 181 ? -5.389 0.467 32.440 1.00 81.50 181 ARG A N 1
ATOM 1412 C CA . ARG A 1 181 ? -6.604 1.139 32.892 1.00 81.50 181 ARG A CA 1
ATOM 1413 C C . ARG A 1 181 ? -6.604 1.191 34.409 1.00 81.50 181 ARG A C 1
ATOM 1415 O O . ARG A 1 181 ? -6.476 0.165 35.070 1.00 81.50 181 ARG A O 1
ATOM 1422 N N . THR A 1 182 ? -6.798 2.383 34.949 1.00 80.25 182 THR A N 1
ATOM 1423 C CA . THR A 1 182 ? -7.001 2.567 36.382 1.00 80.25 182 THR A CA 1
ATOM 1424 C C . THR A 1 182 ? -8.437 2.203 36.741 1.00 80.25 182 THR A C 1
ATOM 1426 O O . THR A 1 182 ? -9.378 2.734 36.145 1.00 80.25 182 THR A O 1
ATOM 1429 N N . ILE A 1 183 ? -8.611 1.307 37.708 1.00 78.19 183 ILE A N 1
ATOM 1430 C CA . ILE A 1 183 ? -9.910 0.975 38.303 1.00 78.19 183 ILE A CA 1
ATOM 1431 C C . ILE A 1 183 ? -9.902 1.493 39.741 1.00 78.19 183 ILE A C 1
ATOM 1433 O O . ILE A 1 183 ? -8.860 1.477 40.393 1.00 78.19 183 ILE A O 1
ATOM 1437 N N . ASN A 1 184 ? -11.054 1.975 40.219 1.00 75.62 184 ASN A N 1
ATOM 1438 C CA . ASN A 1 184 ? -11.244 2.461 41.590 1.00 75.62 184 ASN A CA 1
ATOM 1439 C C . ASN A 1 184 ? -10.235 3.552 41.986 1.00 75.62 184 ASN A C 1
ATOM 1441 O O . ASN A 1 184 ? -9.357 3.320 42.815 1.00 75.62 184 ASN A O 1
ATOM 1445 N N . GLU A 1 185 ? -10.356 4.730 41.360 1.00 67.19 185 GLU A N 1
ATOM 1446 C CA . GLU A 1 185 ? -9.698 5.977 41.796 1.00 67.19 185 GLU A CA 1
ATOM 1447 C C . GLU A 1 185 ? -8.234 5.797 42.255 1.00 67.19 185 GLU A C 1
ATOM 1449 O O . GLU A 1 185 ? -7.840 6.235 43.328 1.00 67.19 185 GLU A O 1
ATOM 1454 N N . GLN A 1 186 ? -7.416 5.159 41.404 1.00 66.44 186 GLN A N 1
ATOM 1455 C CA . GLN A 1 186 ? -5.943 5.079 41.497 1.00 66.44 186 GLN A CA 1
ATOM 1456 C C . GLN A 1 186 ? -5.326 3.956 42.335 1.00 66.44 186 GLN A C 1
ATOM 1458 O O . GLN A 1 186 ? -4.101 3.929 42.445 1.00 66.44 186 GLN A O 1
ATOM 1463 N N . ARG A 1 187 ? -6.094 2.995 42.861 1.00 66.69 187 ARG A N 1
ATOM 1464 C CA . ARG A 1 187 ? -5.481 1.888 43.626 1.00 66.69 187 ARG A CA 1
ATOM 1465 C C . ARG A 1 187 ? -5.107 0.662 42.801 1.00 66.69 187 ARG A C 1
ATOM 1467 O O . ARG A 1 187 ? -4.068 0.074 43.086 1.00 66.69 187 ARG A O 1
ATOM 1474 N N . ASP A 1 188 ? -5.860 0.351 41.747 1.00 78.50 188 ASP A N 1
ATOM 1475 C CA . ASP A 1 188 ? -5.622 -0.855 40.951 1.00 78.50 188 ASP A CA 1
ATOM 1476 C C . ASP A 1 188 ? -5.335 -0.523 39.480 1.00 78.50 188 ASP A C 1
ATOM 1478 O O . ASP A 1 188 ? -6.081 0.209 38.818 1.00 78.50 188 ASP A O 1
ATOM 1482 N N . ILE A 1 189 ? -4.245 -1.089 38.954 1.00 80.88 189 ILE A N 1
ATOM 1483 C CA . ILE A 1 189 ? -3.895 -1.046 37.531 1.00 80.88 189 ILE A CA 1
ATOM 1484 C C . ILE A 1 189 ? -4.358 -2.357 36.894 1.00 80.88 189 ILE A C 1
ATOM 1486 O O . ILE A 1 189 ? -3.833 -3.422 37.212 1.00 80.88 189 ILE A O 1
ATOM 1490 N N . GLN A 1 190 ? -5.310 -2.284 35.965 1.00 81.88 190 GLN A N 1
ATOM 1491 C CA . GLN A 1 190 ? -5.713 -3.421 35.140 1.00 81.88 190 GLN A CA 1
ATOM 1492 C C . GLN A 1 190 ? -5.053 -3.340 33.763 1.00 81.88 190 GLN A C 1
ATOM 1494 O O . GLN A 1 190 ? -5.014 -2.277 33.139 1.00 81.88 190 GLN A O 1
ATOM 1499 N N . ILE A 1 191 ? -4.576 -4.482 33.267 1.00 82.94 191 ILE A N 1
ATOM 1500 C CA . ILE A 1 191 ? -4.115 -4.618 31.886 1.00 82.94 191 ILE A CA 1
ATOM 1501 C C . ILE A 1 191 ? -5.341 -4.825 30.993 1.00 82.94 191 ILE A C 1
ATOM 1503 O O . ILE A 1 191 ? -6.006 -5.859 31.041 1.00 82.94 191 ILE A O 1
ATOM 1507 N N . ASN A 1 192 ? -5.653 -3.827 30.176 1.00 79.19 192 ASN A N 1
ATOM 1508 C CA . ASN A 1 192 ? -6.643 -3.931 29.124 1.00 79.19 192 ASN A CA 1
ATOM 1509 C C . ASN A 1 192 ? -6.025 -4.614 27.900 1.00 79.19 192 ASN A C 1
ATOM 1511 O O . ASN A 1 192 ? -5.474 -3.953 27.022 1.00 79.19 192 ASN A O 1
ATOM 1515 N N . HIS A 1 193 ? -6.141 -5.939 27.836 1.00 70.69 193 HIS A N 1
ATOM 1516 C CA . HIS A 1 193 ? -5.679 -6.732 26.694 1.00 70.69 193 HIS A CA 1
ATOM 1517 C C . HIS A 1 193 ? -6.416 -6.404 25.382 1.00 70.69 193 HIS A C 1
ATOM 1519 O O . HIS A 1 193 ? -5.890 -6.689 24.311 1.00 70.69 193 HIS A O 1
ATOM 1525 N N . HIS A 1 194 ? -7.599 -5.779 25.452 1.00 70.50 194 HIS A N 1
ATOM 1526 C CA . HIS A 1 194 ? -8.443 -5.467 24.298 1.00 70.50 194 HIS A CA 1
ATOM 1527 C C . HIS A 1 194 ? -8.785 -3.975 24.269 1.00 70.50 194 HIS A C 1
ATOM 1529 O O . HIS A 1 194 ? -9.878 -3.530 24.634 1.00 70.50 194 HIS A O 1
ATOM 1535 N N . ARG A 1 195 ? -7.817 -3.164 23.839 1.00 77.62 195 ARG A N 1
ATOM 1536 C CA . ARG A 1 195 ? -8.051 -1.742 23.586 1.00 77.62 195 ARG A CA 1
ATOM 1537 C C . ARG A 1 195 ? -8.941 -1.585 22.347 1.00 77.62 195 ARG A C 1
ATOM 1539 O O . ARG A 1 195 ? -8.650 -2.140 21.294 1.00 77.62 195 ARG A O 1
ATOM 1546 N N . GLN A 1 196 ? -10.013 -0.802 22.472 1.00 80.50 196 GLN A N 1
ATOM 1547 C CA . GLN A 1 196 ? -10.879 -0.476 21.339 1.00 80.50 196 GLN A CA 1
ATOM 1548 C C . GLN A 1 196 ? -10.121 0.346 20.290 1.00 80.50 196 GLN A C 1
ATOM 1550 O O . GLN A 1 196 ? -9.359 1.262 20.618 1.00 80.50 196 GLN A O 1
ATOM 1555 N N . ASP A 1 197 ? -10.349 0.022 19.018 1.00 87.06 197 ASP A N 1
ATOM 1556 C CA . ASP A 1 197 ? -9.831 0.795 17.898 1.00 87.06 197 ASP A CA 1
ATOM 1557 C C . ASP A 1 197 ? -10.797 1.933 17.542 1.00 87.06 197 ASP A C 1
ATOM 1559 O O . ASP A 1 197 ? -11.722 1.770 16.749 1.00 87.06 197 ASP A O 1
ATOM 1563 N N . ASN A 1 198 ? -10.533 3.120 18.088 1.00 88.44 198 ASN A N 1
ATOM 1564 C CA . ASN A 1 198 ? -11.321 4.327 17.810 1.00 88.44 198 ASN A CA 1
ATOM 1565 C C . ASN A 1 198 ? -11.228 4.813 16.349 1.00 88.44 198 ASN A C 1
ATOM 1567 O O . ASN A 1 198 ? -11.938 5.737 15.969 1.00 88.44 198 ASN A O 1
ATOM 1571 N N . LEU A 1 199 ? -10.325 4.248 15.543 1.00 90.38 199 LEU A N 1
ATOM 1572 C CA . LEU A 1 199 ? -10.098 4.605 14.140 1.00 90.38 199 LEU A CA 1
ATOM 1573 C C . LEU A 1 199 ? -10.403 3.420 13.209 1.00 90.38 199 LEU A C 1
ATOM 1575 O O . LEU A 1 199 ? -9.935 3.407 12.067 1.00 90.38 199 LEU A O 1
ATOM 1579 N N . ALA A 1 200 ? -11.171 2.429 13.679 1.00 92.06 200 ALA A N 1
ATOM 1580 C CA . ALA A 1 200 ? -11.513 1.236 12.910 1.00 92.06 200 ALA A CA 1
ATOM 1581 C C . ALA A 1 200 ? -12.223 1.590 11.595 1.00 92.06 200 ALA A C 1
ATOM 1583 O O . ALA A 1 200 ? -11.824 1.101 10.540 1.00 92.06 200 ALA A O 1
ATOM 1584 N N . ASP A 1 201 ? -13.203 2.495 11.642 1.00 92.69 201 ASP A N 1
ATOM 1585 C CA . ASP A 1 201 ? -13.981 2.921 10.471 1.00 92.69 201 ASP A CA 1
ATOM 1586 C C . ASP A 1 201 ? -13.124 3.656 9.438 1.00 92.69 201 ASP A C 1
ATOM 1588 O O . ASP A 1 201 ? -13.198 3.396 8.236 1.00 92.69 201 ASP A O 1
ATOM 1592 N N . TYR A 1 202 ? -12.241 4.537 9.908 1.00 92.94 202 TYR A N 1
ATOM 1593 C CA . TYR A 1 202 ? -11.305 5.249 9.044 1.00 92.94 202 TYR A CA 1
ATOM 1594 C C . TYR A 1 202 ? -10.280 4.296 8.410 1.00 92.94 202 TYR A C 1
ATOM 1596 O O . TYR A 1 202 ? -9.986 4.384 7.218 1.00 92.94 202 TYR A O 1
ATOM 1604 N N . THR A 1 203 ? -9.786 3.325 9.181 1.00 95.75 203 THR A N 1
ATOM 1605 C CA . THR A 1 203 ? -8.889 2.272 8.685 1.00 95.75 203 THR A CA 1
ATOM 1606 C C . THR A 1 203 ? -9.587 1.409 7.633 1.00 95.75 203 THR A C 1
ATOM 1608 O O . THR A 1 203 ? -9.017 1.164 6.570 1.00 95.75 203 THR A O 1
ATOM 1611 N N . LEU A 1 204 ? -10.837 1.006 7.882 1.00 96.56 204 LEU A N 1
ATOM 1612 C CA . LEU A 1 204 ? -11.664 0.263 6.931 1.00 96.56 204 LEU A CA 1
ATOM 1613 C C . LEU A 1 204 ? -11.820 1.038 5.618 1.00 96.56 204 LEU A C 1
ATOM 1615 O O . LEU A 1 204 ? -11.695 0.457 4.539 1.00 96.56 204 LEU A O 1
ATOM 1619 N N . HIS A 1 205 ? -12.016 2.355 5.704 1.00 94.75 205 HIS A N 1
ATOM 1620 C CA . HIS A 1 205 ? -12.107 3.223 4.537 1.00 94.75 205 HIS A CA 1
ATOM 1621 C C . HIS A 1 205 ? -10.815 3.228 3.707 1.00 94.75 205 HIS A C 1
ATOM 1623 O O . HIS A 1 205 ? -10.865 3.080 2.486 1.00 94.75 205 HIS A O 1
ATOM 1629 N N . LEU A 1 206 ? -9.647 3.328 4.351 1.00 96.25 206 LEU A N 1
ATOM 1630 C CA . LEU A 1 206 ? -8.349 3.276 3.664 1.00 96.25 206 LEU A CA 1
ATOM 1631 C C . LEU A 1 206 ? -8.105 1.919 2.991 1.00 96.25 206 LEU A C 1
ATOM 1633 O O . LEU A 1 206 ? -7.587 1.865 1.872 1.00 96.25 206 LEU A O 1
ATOM 1637 N N . VAL A 1 207 ? -8.515 0.818 3.627 1.00 97.94 207 VAL A N 1
ATOM 1638 C CA . VAL A 1 207 ? -8.422 -0.528 3.039 1.00 97.94 207 VAL A CA 1
ATOM 1639 C C . VAL A 1 207 ? -9.357 -0.664 1.837 1.00 97.94 207 VAL A C 1
ATOM 1641 O O . VAL A 1 207 ? -8.943 -1.176 0.794 1.00 97.94 207 VAL A O 1
ATOM 1644 N N . ALA A 1 208 ? -10.590 -0.162 1.938 1.00 97.06 208 ALA A N 1
ATOM 1645 C CA . ALA A 1 208 ? -11.538 -0.148 0.827 1.00 97.06 208 ALA A CA 1
ATOM 1646 C C . ALA A 1 208 ? -11.012 0.685 -0.353 1.00 97.06 208 ALA A C 1
ATOM 1648 O O . ALA A 1 208 ? -11.040 0.214 -1.492 1.00 97.06 208 ALA A O 1
ATOM 1649 N N . ALA A 1 209 ? -10.460 1.873 -0.090 1.00 95.50 209 ALA A N 1
ATOM 1650 C CA . ALA A 1 209 ? -9.827 2.713 -1.106 1.00 95.50 209 ALA A CA 1
ATOM 1651 C C . ALA A 1 209 ? -8.647 1.991 -1.778 1.00 95.50 209 ALA A C 1
ATOM 1653 O O . ALA A 1 209 ? -8.567 1.945 -3.006 1.00 95.50 209 ALA A O 1
ATOM 1654 N N . SER A 1 210 ? -7.792 1.334 -0.990 1.00 97.50 210 SER A N 1
ATOM 1655 C CA . SER A 1 210 ? -6.670 0.531 -1.497 1.00 97.50 210 SER A CA 1
ATOM 1656 C C . SER A 1 210 ? -7.149 -0.598 -2.419 1.00 97.50 210 SER A C 1
ATOM 1658 O O . SER A 1 210 ? -6.616 -0.770 -3.516 1.00 97.50 210 SER A O 1
ATOM 1660 N N . CYS A 1 211 ? -8.201 -1.326 -2.023 1.00 97.62 211 CYS A N 1
ATOM 1661 C CA . CYS A 1 211 ? -8.816 -2.382 -2.834 1.00 97.62 211 CYS A CA 1
ATOM 1662 C C . CYS A 1 211 ? -9.422 -1.838 -4.134 1.00 97.62 211 CYS A C 1
ATOM 1664 O O . CYS A 1 211 ? -9.266 -2.446 -5.192 1.00 97.62 211 CYS A O 1
ATOM 1666 N N . MET A 1 212 ? -10.086 -0.683 -4.071 1.00 96.19 212 MET A N 1
ATOM 1667 C CA . MET A 1 212 ? -10.674 -0.024 -5.235 1.00 96.19 212 MET A CA 1
ATOM 1668 C C . MET A 1 212 ? -9.610 0.369 -6.263 1.00 96.19 212 MET A C 1
ATOM 1670 O O . MET A 1 212 ? -9.787 0.095 -7.451 1.00 96.19 212 MET A O 1
ATOM 1674 N N . LEU A 1 213 ? -8.491 0.945 -5.813 1.00 95.44 213 LEU A N 1
ATOM 1675 C CA . LEU A 1 213 ? -7.368 1.318 -6.676 1.00 95.44 213 LEU A CA 1
ATOM 1676 C C . LEU A 1 213 ? -6.805 0.102 -7.420 1.00 95.44 213 LEU A C 1
ATOM 1678 O O . LEU A 1 213 ? -6.690 0.109 -8.647 1.00 95.44 213 LEU A O 1
ATOM 1682 N N . VAL A 1 214 ? -6.499 -0.981 -6.702 1.00 96.38 214 VAL A N 1
ATOM 1683 C CA . VAL A 1 214 ? -5.884 -2.163 -7.326 1.00 96.38 214 VAL A CA 1
ATOM 1684 C C . VAL A 1 214 ? -6.862 -2.952 -8.194 1.00 96.38 214 VAL A C 1
ATOM 1686 O O . VAL A 1 214 ? -6.458 -3.452 -9.245 1.00 96.38 214 VAL A O 1
ATOM 1689 N N . ALA A 1 215 ? -8.146 -3.012 -7.827 1.00 94.25 215 ALA A N 1
ATOM 1690 C CA . ALA A 1 215 ? -9.189 -3.591 -8.672 1.00 94.25 215 ALA A CA 1
ATOM 1691 C C . ALA A 1 215 ? -9.338 -2.805 -9.984 1.00 94.25 215 ALA A C 1
ATOM 1693 O O . ALA A 1 215 ? -9.447 -3.397 -11.059 1.00 94.25 215 ALA A O 1
ATOM 1694 N N . TRP A 1 216 ? -9.264 -1.472 -9.921 1.00 94.19 216 TRP A N 1
ATOM 1695 C CA . TRP A 1 216 ? -9.316 -0.611 -11.098 1.00 94.19 216 TRP A CA 1
ATOM 1696 C C . TRP A 1 216 ? -8.132 -0.837 -12.048 1.00 94.19 216 TRP A C 1
ATOM 1698 O O . TRP A 1 216 ? -8.333 -1.038 -13.253 1.00 94.19 216 TRP A O 1
ATOM 1708 N N . ILE A 1 217 ? -6.901 -0.847 -11.523 1.00 94.31 217 ILE A N 1
ATOM 1709 C CA . ILE A 1 217 ? -5.682 -1.069 -12.324 1.00 94.31 217 ILE A CA 1
ATOM 1710 C C . ILE A 1 217 ? -5.753 -2.444 -12.989 1.00 94.31 217 ILE A C 1
ATOM 1712 O O . ILE A 1 217 ? -5.543 -2.576 -14.199 1.00 94.31 217 ILE A O 1
ATOM 1716 N N . GLN A 1 218 ? -6.140 -3.461 -12.220 1.00 91.75 218 GLN A N 1
ATOM 1717 C CA . GLN A 1 218 ? -6.274 -4.827 -12.703 1.00 91.75 218 GLN A CA 1
ATOM 1718 C C . GLN A 1 218 ? -7.343 -4.960 -13.795 1.00 91.75 218 GLN A C 1
ATOM 1720 O O . GLN A 1 218 ? -7.107 -5.595 -14.829 1.00 91.75 218 GLN A O 1
ATOM 1725 N N . ALA A 1 219 ? -8.512 -4.343 -13.610 1.00 90.00 219 ALA A N 1
ATOM 1726 C CA . ALA A 1 219 ? -9.571 -4.322 -14.614 1.00 90.00 219 ALA A CA 1
ATOM 1727 C C . ALA A 1 219 ? -9.113 -3.619 -15.901 1.00 90.00 219 ALA A C 1
ATOM 1729 O O . ALA A 1 219 ? -9.430 -4.067 -17.003 1.00 90.00 219 ALA A O 1
ATOM 1730 N N . THR A 1 220 ? -8.324 -2.552 -15.781 1.00 90.31 220 THR A N 1
ATOM 1731 C CA . THR A 1 220 ? -7.810 -1.799 -16.932 1.00 90.31 220 THR A CA 1
ATOM 1732 C C . THR A 1 220 ? -6.749 -2.586 -17.706 1.00 90.31 220 THR A C 1
ATOM 1734 O O . THR A 1 220 ? -6.743 -2.555 -18.936 1.00 90.31 220 THR A O 1
ATOM 1737 N N . CYS A 1 221 ? -5.903 -3.350 -17.011 1.00 89.19 221 CYS A N 1
ATOM 1738 C CA . CYS A 1 221 ? -4.904 -4.212 -17.645 1.00 89.19 221 CYS A CA 1
ATOM 1739 C C . CYS A 1 221 ? -5.521 -5.451 -18.313 1.00 89.19 221 CYS A C 1
ATOM 1741 O O . CYS A 1 221 ? -5.013 -5.925 -19.326 1.00 89.19 221 CYS A O 1
ATOM 1743 N N . SER A 1 222 ? -6.607 -5.990 -17.750 1.00 83.88 222 SER A N 1
ATOM 1744 C CA . SER A 1 222 ? -7.216 -7.249 -18.204 1.00 83.88 222 SER A CA 1
ATOM 1745 C C . SER A 1 222 ? -8.327 -7.085 -19.244 1.00 83.88 222 SER A C 1
ATOM 1747 O O . SER A 1 222 ? -8.634 -8.038 -19.961 1.00 83.88 222 SER A O 1
ATOM 1749 N N . ARG A 1 223 ? -8.940 -5.902 -19.378 1.00 77.31 223 ARG A N 1
ATOM 1750 C CA . ARG A 1 223 ? -10.026 -5.689 -20.347 1.00 77.31 223 ARG A CA 1
ATOM 1751 C C . ARG A 1 223 ? -9.504 -5.403 -21.751 1.00 77.31 223 ARG A C 1
ATOM 1753 O O . ARG A 1 223 ? -8.664 -4.538 -21.982 1.00 77.31 223 ARG A O 1
ATOM 1760 N N . THR A 1 224 ? -10.107 -6.069 -22.732 1.00 59.06 224 THR A N 1
ATOM 1761 C CA . THR A 1 224 ? -10.005 -5.682 -24.143 1.00 59.06 224 THR A CA 1
ATOM 1762 C C . THR A 1 224 ? -10.748 -4.353 -24.347 1.00 59.06 224 THR A C 1
ATOM 1764 O O . THR A 1 224 ? -11.833 -4.162 -23.796 1.00 59.06 224 THR A O 1
ATOM 1767 N N . ARG A 1 225 ? -10.190 -3.426 -25.144 1.00 53.62 225 ARG A N 1
ATOM 1768 C CA . ARG A 1 225 ? -10.676 -2.035 -25.338 1.00 53.62 225 ARG A CA 1
ATOM 1769 C C . ARG A 1 225 ? -12.192 -1.895 -25.599 1.00 53.62 225 ARG A C 1
ATOM 1771 O O . ARG A 1 225 ? -12.773 -0.878 -25.241 1.00 53.62 225 ARG A O 1
ATOM 1778 N N . SER A 1 226 ? -12.838 -2.921 -26.159 1.00 48.19 226 SER A N 1
ATOM 1779 C CA . SER A 1 226 ? -14.282 -2.957 -26.441 1.00 48.19 226 SER A CA 1
ATOM 1780 C C . SER A 1 226 ? -15.190 -3.070 -25.201 1.00 48.19 226 SER A C 1
ATOM 1782 O O . SER A 1 226 ? -16.377 -2.781 -25.307 1.00 48.19 226 SER A O 1
ATOM 1784 N N . GLY A 1 227 ? -14.682 -3.493 -24.036 1.00 49.47 227 GLY A N 1
ATOM 1785 C CA . GLY A 1 227 ? -15.499 -3.783 -22.842 1.00 49.47 227 GLY A CA 1
ATOM 1786 C C . GLY A 1 227 ? -15.509 -2.702 -21.751 1.00 49.47 227 GLY A C 1
ATOM 1787 O O . GLY A 1 227 ? -16.128 -2.894 -20.707 1.00 49.47 227 GLY A O 1
ATOM 1788 N N . TYR A 1 228 ? -14.806 -1.579 -21.944 1.00 45.72 228 TYR A N 1
ATOM 1789 C CA . TYR A 1 228 ? -14.519 -0.617 -20.868 1.00 45.72 228 TYR A CA 1
ATOM 1790 C C . TYR A 1 228 ? -15.754 0.172 -20.384 1.00 45.72 228 TYR A C 1
ATOM 1792 O O . TYR A 1 228 ? -15.891 0.422 -19.190 1.00 45.72 228 TYR A O 1
ATOM 1800 N N . ARG A 1 229 ? -16.689 0.526 -21.280 1.00 47.81 229 ARG A N 1
ATOM 1801 C CA . ARG A 1 229 ? -17.815 1.428 -20.954 1.00 47.81 229 ARG A CA 1
ATOM 1802 C C . ARG A 1 229 ? -18.963 0.787 -20.163 1.00 47.81 229 ARG A C 1
ATOM 1804 O O . ARG A 1 229 ? -19.608 1.489 -19.392 1.00 47.81 229 ARG A O 1
ATOM 1811 N N . SER A 1 230 ? -19.218 -0.510 -20.323 1.00 45.09 230 SER A N 1
ATOM 1812 C CA . SER A 1 230 ? -20.448 -1.129 -19.795 1.00 45.09 230 SER A CA 1
ATOM 1813 C C . SER A 1 230 ? -20.315 -1.666 -18.366 1.00 45.09 230 SER A C 1
ATOM 1815 O O . SER A 1 230 ? -21.286 -1.664 -17.623 1.00 45.09 230 SER A O 1
ATOM 1817 N N . SER A 1 231 ? -19.118 -2.094 -17.951 1.00 48.06 231 SER A N 1
ATOM 1818 C CA . SER A 1 231 ? -18.940 -2.820 -16.680 1.00 48.06 231 SER A CA 1
ATOM 1819 C C . SER A 1 231 ? -18.628 -1.930 -15.475 1.00 48.06 231 SER A C 1
ATOM 1821 O O . SER A 1 231 ? -18.768 -2.370 -14.339 1.00 48.06 231 SER A O 1
ATOM 1823 N N . MET A 1 232 ? -18.177 -0.694 -15.690 1.00 47.44 232 MET A N 1
ATOM 1824 C CA . MET A 1 232 ? -17.779 0.188 -14.589 1.00 47.44 232 MET A CA 1
ATOM 1825 C C . MET A 1 232 ? -18.985 0.826 -13.891 1.00 47.44 232 MET A C 1
ATOM 1827 O O . MET A 1 232 ? -18.992 0.964 -12.673 1.00 47.44 232 MET A O 1
ATOM 1831 N N . ARG A 1 233 ? -20.050 1.112 -14.654 1.00 51.59 233 ARG A N 1
ATOM 1832 C CA . ARG A 1 233 ? -21.332 1.587 -14.111 1.00 51.59 233 ARG A CA 1
ATOM 1833 C C . ARG A 1 233 ? -22.058 0.541 -13.265 1.00 51.59 233 ARG A C 1
ATOM 1835 O O . ARG A 1 233 ? -22.876 0.924 -12.444 1.00 51.59 233 ARG A O 1
ATOM 1842 N N . SER A 1 234 ? -21.779 -0.749 -13.458 1.00 50.00 234 SER A N 1
ATOM 1843 C CA . SER A 1 234 ? -22.454 -1.827 -12.726 1.00 50.00 234 SER A CA 1
ATOM 1844 C C . SER A 1 234 ? -21.703 -2.301 -11.478 1.00 50.00 234 SER A C 1
ATOM 1846 O O . SER A 1 234 ? -22.264 -3.069 -10.709 1.00 50.00 234 SER A O 1
ATOM 1848 N N . GLN A 1 235 ? -20.434 -1.911 -11.296 1.00 45.09 235 GLN A N 1
ATOM 1849 C CA . GLN A 1 235 ? -19.566 -2.429 -10.223 1.00 45.09 235 GLN A CA 1
ATOM 1850 C C . GLN A 1 235 ? -19.217 -1.401 -9.143 1.00 45.09 235 GLN A C 1
ATOM 1852 O O . GLN A 1 235 ? -18.671 -1.781 -8.113 1.00 45.09 235 GLN A O 1
ATOM 1857 N N . MET A 1 236 ? -19.531 -0.119 -9.345 1.00 45.00 236 MET A N 1
ATOM 1858 C CA . MET A 1 236 ? -19.450 0.879 -8.281 1.00 45.00 236 MET A CA 1
ATOM 1859 C C . MET A 1 236 ? -20.829 0.995 -7.617 1.00 45.00 236 MET A C 1
ATOM 1861 O O . MET A 1 236 ? -21.722 1.587 -8.220 1.00 45.00 236 MET A O 1
ATOM 1865 N N . PRO A 1 237 ? -21.038 0.440 -6.404 1.00 43.47 237 PRO A N 1
ATOM 1866 C CA . PRO A 1 237 ? -22.312 0.574 -5.687 1.00 43.47 237 PRO A CA 1
ATOM 1867 C C . PRO A 1 237 ? -22.622 2.033 -5.306 1.00 43.47 237 PRO A C 1
ATOM 1869 O O . PRO A 1 237 ? -23.767 2.382 -5.036 1.00 43.47 237 PRO A O 1
ATOM 1872 N N . TRP A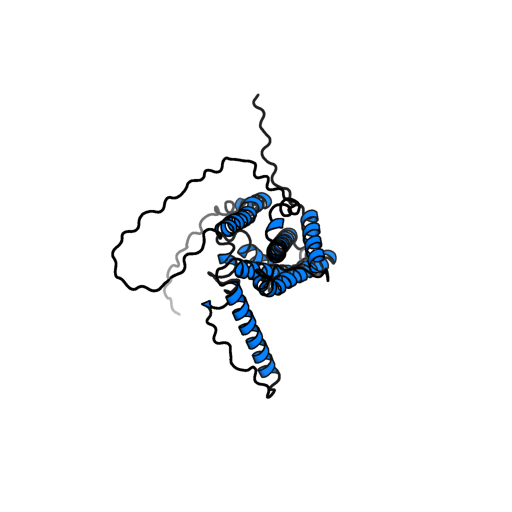 1 238 ? -21.616 2.908 -5.355 1.00 49.31 238 TRP A N 1
ATOM 1873 C CA . TRP A 1 238 ? -21.726 4.339 -5.103 1.00 49.31 238 TRP A CA 1
ATOM 1874 C C . TRP A 1 238 ? -22.004 5.070 -6.418 1.00 49.31 238 TRP A C 1
ATOM 1876 O O . TRP A 1 238 ? -21.094 5.464 -7.150 1.00 49.31 238 TRP A O 1
ATOM 1886 N N . GLY A 1 239 ? -23.285 5.186 -6.760 1.00 38.97 239 GLY A N 1
ATOM 1887 C CA . GLY A 1 239 ? -23.741 5.856 -7.971 1.00 38.97 239 GLY A CA 1
ATOM 1888 C C . GLY A 1 239 ? -23.381 7.341 -7.977 1.00 38.97 239 GLY A C 1
ATOM 1889 O O . GLY A 1 239 ? -24.139 8.169 -7.485 1.00 38.97 239 GLY A O 1
ATOM 1890 N N . CYS A 1 240 ? -22.267 7.703 -8.609 1.00 37.25 240 CYS A N 1
ATOM 1891 C CA . CYS A 1 240 ? -22.028 9.077 -9.032 1.00 37.25 240 CYS A CA 1
ATOM 1892 C C . CYS A 1 240 ? -22.895 9.335 -10.280 1.00 37.25 240 CYS A C 1
ATOM 1894 O O . CYS A 1 240 ? -22.454 9.160 -11.419 1.00 37.25 240 CYS A O 1
ATOM 1896 N N . GLN A 1 241 ? -24.177 9.657 -10.077 1.00 37.72 241 GLN A N 1
ATOM 1897 C CA . GLN A 1 241 ? -25.064 10.063 -11.167 1.00 37.72 241 GLN A CA 1
ATOM 1898 C C . GLN A 1 241 ? -24.586 11.421 -11.698 1.00 37.72 241 GLN A C 1
ATOM 1900 O O . GLN A 1 241 ? -24.732 12.456 -11.056 1.00 37.72 241 GLN A O 1
ATOM 1905 N N . SER A 1 242 ? -23.978 11.410 -12.882 1.00 40.97 242 SER A N 1
ATOM 1906 C CA . SER A 1 242 ? -23.548 12.593 -13.637 1.00 40.97 242 SER A CA 1
ATOM 1907 C C . SER A 1 242 ? -24.766 13.301 -14.241 1.00 40.97 242 SER A C 1
ATOM 1909 O O . SER A 1 242 ? -25.002 13.243 -15.444 1.00 40.97 242 SER A O 1
ATOM 1911 N N . GLY A 1 243 ? -25.581 13.905 -13.376 1.00 35.91 243 GLY A N 1
ATOM 1912 C CA . GLY A 1 243 ? -26.871 14.497 -13.729 1.00 35.91 243 GLY A CA 1
ATOM 1913 C C . GLY A 1 243 ? -27.011 16.003 -13.499 1.00 35.91 243 GLY A C 1
ATOM 1914 O O . GLY A 1 243 ? -28.117 16.497 -13.675 1.00 35.91 243 GLY A O 1
ATOM 1915 N N . SER A 1 244 ? -25.964 16.751 -13.120 1.00 34.03 244 SER A N 1
ATOM 1916 C CA . SER A 1 244 ? -26.058 18.220 -13.035 1.00 34.03 244 SER A CA 1
ATOM 1917 C C . SER A 1 244 ? -25.103 18.915 -14.008 1.00 34.03 244 SER A C 1
ATOM 1919 O O . SER A 1 244 ? -23.880 18.896 -13.889 1.00 34.03 244 SER A O 1
ATOM 1921 N N . THR A 1 245 ? -25.693 19.538 -15.022 1.00 35.31 245 THR A N 1
ATOM 1922 C CA . THR A 1 245 ? -25.035 20.232 -16.138 1.00 35.31 245 THR A CA 1
ATOM 1923 C C . THR A 1 245 ? -24.554 21.645 -15.777 1.00 35.31 245 THR A C 1
ATOM 1925 O O . THR A 1 245 ? -24.413 22.500 -16.645 1.00 35.31 245 THR A O 1
ATOM 1928 N N . THR A 1 246 ? -24.290 21.926 -14.502 1.00 32.78 246 THR A N 1
ATOM 1929 C CA . THR A 1 246 ? -23.898 23.261 -14.025 1.00 32.78 246 THR A CA 1
ATOM 1930 C C . THR A 1 246 ? -22.616 23.192 -13.207 1.00 32.78 246 THR A C 1
ATOM 1932 O O . THR A 1 246 ? -22.594 23.493 -12.018 1.00 32.78 246 THR A O 1
ATOM 1935 N N . CYS A 1 247 ? -21.516 22.810 -13.851 1.00 29.55 247 CYS A N 1
ATOM 1936 C CA . CYS A 1 247 ? -20.183 23.163 -13.377 1.00 29.55 247 CYS A CA 1
ATOM 1937 C C . CYS A 1 247 ? -19.452 23.840 -14.538 1.00 29.55 247 CYS A C 1
ATOM 1939 O O . CYS A 1 247 ? -19.133 23.209 -15.545 1.00 29.55 247 CYS A O 1
ATOM 1941 N N . GLY A 1 248 ? -19.311 25.163 -14.438 1.00 30.17 248 GLY A N 1
ATOM 1942 C CA . GLY A 1 248 ? -18.818 26.023 -15.505 1.00 30.17 248 GLY A CA 1
ATOM 1943 C C . GLY A 1 248 ? -17.413 25.640 -15.954 1.00 30.17 248 GLY A C 1
ATOM 1944 O O . GLY A 1 248 ? -16.443 25.797 -15.216 1.00 30.17 248 GLY A O 1
ATOM 1945 N N . GLN A 1 249 ? -17.301 25.206 -17.206 1.00 31.28 249 GLN A N 1
ATOM 1946 C CA . GLN A 1 249 ? -16.038 25.155 -17.926 1.00 31.28 249 GLN A CA 1
ATOM 1947 C C . GLN A 1 249 ? -15.546 26.593 -18.157 1.00 31.28 249 GLN A C 1
ATOM 1949 O O . GLN A 1 249 ? -15.913 27.241 -19.134 1.00 31.28 249 GLN A O 1
ATOM 1954 N N . ARG A 1 250 ? -14.702 27.116 -17.263 1.00 26.75 250 ARG A N 1
ATOM 1955 C CA . ARG A 1 250 ? -13.790 28.208 -17.623 1.00 26.75 250 ARG A CA 1
ATOM 1956 C C . ARG A 1 250 ? -12.559 27.585 -18.264 1.00 26.75 250 ARG A C 1
ATOM 1958 O O . ARG A 1 250 ? -11.657 27.119 -17.575 1.00 26.75 250 ARG A O 1
ATOM 1965 N N . ALA A 1 251 ? -12.547 27.568 -19.592 1.00 29.81 251 ALA A N 1
ATOM 1966 C CA . ALA A 1 251 ? -11.336 27.336 -20.361 1.00 29.81 251 ALA A CA 1
ATOM 1967 C C . ALA A 1 251 ? -10.336 28.460 -20.043 1.00 29.81 251 ALA A C 1
ATOM 1969 O O . ALA A 1 251 ? -10.595 29.630 -20.324 1.00 29.81 251 ALA A O 1
ATOM 1970 N N . ILE A 1 252 ? -9.210 28.109 -19.425 1.00 30.67 252 ILE A N 1
ATOM 1971 C CA . ILE A 1 252 ? -8.060 29.005 -19.309 1.00 30.67 252 ILE A CA 1
ATOM 1972 C C . ILE A 1 252 ? -7.349 28.946 -20.661 1.00 30.67 252 ILE A C 1
ATOM 1974 O O . ILE A 1 252 ? -6.762 27.925 -21.015 1.00 30.67 252 ILE A O 1
ATOM 1978 N N . ALA A 1 253 ? -7.467 30.016 -21.446 1.00 29.78 253 ALA A N 1
ATOM 1979 C CA . ALA A 1 253 ? -6.708 30.174 -22.679 1.00 29.78 253 ALA A CA 1
ATOM 1980 C C . ALA A 1 253 ? -5.208 30.323 -22.350 1.00 29.78 253 ALA A C 1
ATOM 1982 O O . ALA A 1 253 ? -4.872 31.023 -21.391 1.00 29.78 253 ALA A O 1
ATOM 1983 N N . PRO A 1 254 ? -4.300 29.700 -23.120 1.00 29.95 254 PRO A N 1
ATOM 1984 C CA . PRO A 1 254 ? -2.869 29.876 -22.919 1.00 29.95 254 PRO A CA 1
ATOM 1985 C C . PRO A 1 254 ? -2.448 31.299 -23.307 1.00 29.95 254 PRO A C 1
ATOM 1987 O O . PRO A 1 254 ? -2.735 31.776 -24.405 1.00 29.95 254 PRO A O 1
ATOM 1990 N N . THR A 1 255 ? -1.758 31.982 -22.396 1.00 30.22 255 THR A N 1
ATOM 1991 C CA . THR A 1 255 ? -1.041 33.234 -22.668 1.00 30.22 255 THR A CA 1
ATOM 1992 C C . THR A 1 255 ? 0.122 32.986 -23.637 1.00 30.22 255 THR A C 1
ATOM 1994 O O . THR A 1 255 ? 0.840 32.002 -23.459 1.00 30.22 255 THR A O 1
ATOM 1997 N N . PRO A 1 256 ? 0.350 33.859 -24.637 1.00 33.53 256 PRO A N 1
ATOM 1998 C CA . PRO A 1 256 ? 1.471 33.719 -25.557 1.00 33.53 256 PRO A CA 1
ATOM 1999 C C . PRO A 1 256 ? 2.767 34.158 -24.866 1.00 33.53 256 PRO A C 1
ATOM 2001 O O . PRO A 1 256 ? 2.916 35.319 -24.480 1.00 33.53 256 PRO A O 1
ATOM 2004 N N . GLU A 1 257 ? 3.704 33.228 -24.707 1.00 33.53 257 GLU A N 1
ATOM 2005 C CA . GLU A 1 257 ? 5.054 33.526 -24.239 1.00 33.53 257 GLU A CA 1
ATOM 2006 C C . GLU A 1 257 ? 5.909 34.002 -25.424 1.00 33.53 257 GLU A C 1
ATOM 2008 O O . GLU A 1 257 ? 5.875 33.432 -26.515 1.00 33.53 257 GLU A O 1
ATOM 2013 N N . ARG A 1 258 ? 6.614 35.119 -25.220 1.00 35.69 258 ARG A N 1
ATOM 2014 C CA . ARG A 1 258 ? 7.451 35.788 -26.220 1.00 35.69 258 ARG A CA 1
ATOM 2015 C C . ARG A 1 258 ? 8.688 34.955 -26.550 1.00 35.69 258 ARG A C 1
ATOM 2017 O O . ARG A 1 258 ? 9.526 34.716 -25.687 1.00 35.69 258 ARG A O 1
ATOM 2024 N N . ASP A 1 259 ? 8.832 34.665 -27.837 1.00 36.09 259 ASP A N 1
ATOM 2025 C CA . ASP A 1 259 ? 10.063 34.247 -28.503 1.00 36.09 259 ASP A CA 1
ATOM 2026 C C . ASP A 1 259 ? 11.203 35.268 -28.323 1.00 36.09 259 ASP A C 1
ATOM 2028 O O . ASP A 1 259 ? 11.063 36.435 -28.696 1.00 36.09 259 ASP A O 1
ATOM 2032 N N . GLN A 1 260 ? 12.364 34.797 -27.857 1.00 35.12 260 GLN A N 1
ATOM 2033 C CA . GLN A 1 260 ? 13.680 35.218 -28.353 1.00 35.12 260 GLN A CA 1
ATOM 2034 C C . GLN A 1 260 ? 14.596 33.990 -28.383 1.00 35.12 260 GLN A C 1
ATOM 2036 O O . GLN A 1 260 ? 14.807 33.320 -27.376 1.00 35.12 260 GLN A O 1
ATOM 2041 N N . GLY A 1 261 ? 15.071 33.663 -29.583 1.00 34.84 261 GLY A N 1
ATOM 2042 C CA . GLY A 1 261 ? 15.578 32.340 -29.917 1.00 34.84 261 GLY A CA 1
ATOM 2043 C C . GLY A 1 261 ? 17.066 32.104 -29.688 1.00 34.84 261 GLY A C 1
ATOM 2044 O O . GLY A 1 261 ? 17.853 33.022 -29.478 1.00 34.84 261 GLY A O 1
ATOM 2045 N N . LYS A 1 262 ? 17.454 30.837 -29.861 1.00 33.53 262 LYS A N 1
ATOM 2046 C CA . LYS A 1 262 ? 18.533 30.414 -30.767 1.00 33.53 262 LYS A CA 1
ATOM 2047 C C . LYS A 1 262 ? 18.501 28.896 -30.953 1.00 33.53 262 LYS A C 1
ATOM 2049 O O . LYS A 1 262 ? 18.169 28.140 -30.048 1.00 33.53 262 LYS A O 1
ATOM 2054 N N . ALA A 1 263 ? 18.788 28.508 -32.188 1.00 37.97 263 ALA A N 1
ATOM 2055 C CA . ALA A 1 263 ? 18.565 27.204 -32.786 1.00 37.97 263 ALA A CA 1
ATOM 2056 C C . ALA A 1 263 ? 19.471 26.085 -32.244 1.00 37.97 263 ALA A C 1
ATOM 2058 O O . ALA A 1 263 ? 20.641 26.306 -31.944 1.00 37.97 263 ALA A O 1
ATOM 2059 N N . GLY A 1 264 ? 18.928 24.866 -32.232 1.00 30.47 264 GLY A N 1
ATOM 2060 C CA . GLY A 1 264 ? 19.658 23.618 -32.019 1.00 30.47 264 GLY A CA 1
ATOM 2061 C C . GLY A 1 264 ? 18.683 22.446 -31.981 1.00 30.47 264 GLY A C 1
ATOM 2062 O O . GLY A 1 264 ? 18.133 22.132 -30.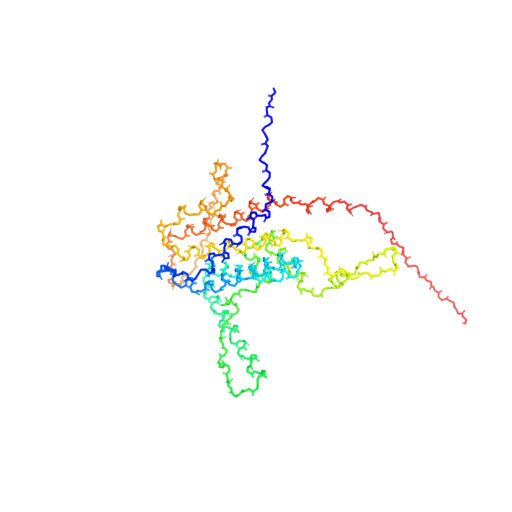931 1.00 30.47 264 GLY A O 1
ATOM 2063 N N . GLY A 1 265 ? 18.394 21.863 -33.146 1.00 35.88 265 GLY A N 1
ATOM 2064 C CA . GLY A 1 265 ? 17.421 20.782 -33.289 1.00 35.88 265 GLY A CA 1
ATOM 2065 C C . GLY A 1 265 ? 17.906 19.444 -32.730 1.00 35.88 265 GLY A C 1
ATOM 2066 O O . GLY A 1 265 ? 19.041 19.042 -32.964 1.00 35.88 265 GLY A O 1
ATOM 2067 N N . SER A 1 266 ? 17.005 18.725 -32.061 1.00 30.09 266 SER A N 1
ATOM 2068 C CA . SER A 1 266 ? 16.917 17.266 -32.155 1.00 30.09 266 SER A CA 1
ATOM 2069 C C . SER A 1 266 ? 15.504 16.824 -31.775 1.00 30.09 266 SER A C 1
ATOM 2071 O O . SER A 1 266 ? 14.958 17.282 -30.768 1.00 30.09 266 SER A O 1
ATOM 2073 N N . ASP A 1 267 ? 14.936 15.950 -32.595 1.00 33.19 267 ASP A N 1
ATOM 2074 C CA . ASP A 1 267 ? 13.567 15.443 -32.570 1.00 33.19 267 ASP A CA 1
ATOM 2075 C C . ASP A 1 267 ? 13.024 15.076 -31.179 1.00 33.19 267 ASP A C 1
ATOM 2077 O O . ASP A 1 267 ? 13.558 14.216 -30.476 1.00 33.19 267 ASP A O 1
ATOM 2081 N N . ARG A 1 268 ? 11.881 15.668 -30.814 1.00 29.05 268 ARG A N 1
ATOM 2082 C CA . ARG A 1 268 ? 10.991 15.141 -29.771 1.00 29.05 268 ARG A CA 1
ATOM 2083 C C . ARG A 1 268 ? 9.703 14.651 -30.432 1.00 29.05 268 ARG A C 1
ATOM 2085 O O . ARG A 1 268 ? 9.048 15.448 -31.105 1.00 29.05 268 ARG A O 1
ATOM 2092 N N . PRO A 1 269 ? 9.284 13.388 -30.239 1.00 33.78 269 PRO A N 1
ATOM 2093 C CA . PRO A 1 269 ? 7.994 12.943 -30.737 1.00 33.78 269 PRO A CA 1
ATOM 2094 C C . PRO A 1 269 ? 6.874 13.566 -29.896 1.00 33.78 269 PRO A C 1
ATOM 2096 O O . PRO A 1 269 ? 6.764 13.328 -28.693 1.00 33.78 269 PRO A O 1
ATOM 2099 N N . TYR A 1 270 ? 6.030 14.362 -30.553 1.00 29.11 270 TYR A N 1
ATOM 2100 C CA . TYR A 1 270 ? 4.715 14.749 -30.052 1.00 29.11 270 TYR A CA 1
ATOM 2101 C C . TYR A 1 270 ? 3.864 13.493 -29.811 1.00 29.11 270 TYR A C 1
ATOM 2103 O O . TYR A 1 270 ? 3.758 12.620 -30.676 1.00 29.11 270 TYR A O 1
ATOM 2111 N N . LEU A 1 271 ? 3.230 13.413 -28.640 1.00 31.70 271 LEU A N 1
ATOM 2112 C CA . LEU A 1 271 ? 2.214 12.405 -28.348 1.00 31.70 271 LEU A CA 1
ATOM 2113 C C . LEU A 1 271 ? 1.014 12.568 -29.292 1.00 31.70 271 LEU A C 1
ATOM 2115 O O . LEU A 1 271 ? 0.552 13.677 -29.565 1.00 31.70 271 LEU A O 1
ATOM 2119 N N . ARG A 1 272 ? 0.495 11.431 -29.769 1.00 31.36 272 ARG A N 1
ATOM 2120 C CA . ARG A 1 272 ? -0.786 11.339 -30.481 1.00 31.36 272 ARG A CA 1
ATOM 2121 C C . ARG A 1 272 ? -1.924 11.781 -29.558 1.00 31.36 272 ARG A C 1
ATOM 2123 O O . ARG A 1 272 ? -1.972 11.413 -28.390 1.00 31.36 272 ARG A O 1
ATOM 2130 N N . THR A 1 273 ? -2.922 12.431 -30.142 1.00 33.28 273 THR A N 1
ATOM 2131 C CA . THR A 1 273 ? -4.224 12.868 -29.596 1.00 33.28 273 THR A CA 1
ATOM 2132 C C . THR A 1 273 ? -5.106 11.773 -28.950 1.00 33.28 273 THR A C 1
ATOM 2134 O O . THR A 1 273 ? -6.273 12.014 -28.658 1.00 33.28 273 THR A O 1
ATOM 2137 N N . GLY A 1 274 ? -4.577 10.572 -28.686 1.00 35.06 274 GLY A N 1
ATOM 2138 C CA . GLY A 1 274 ? -5.283 9.449 -28.055 1.00 35.06 274 GLY A CA 1
ATOM 2139 C C . GLY A 1 274 ? -5.152 9.344 -26.527 1.00 35.06 274 GLY A C 1
ATOM 2140 O O . GLY A 1 274 ? -5.835 8.503 -25.943 1.00 35.06 274 GLY A O 1
ATOM 2141 N N . ASP A 1 275 ? -4.322 10.173 -25.881 1.00 37.31 275 ASP A N 1
ATOM 2142 C CA . ASP A 1 275 ? -4.021 10.089 -24.435 1.00 37.31 275 ASP A CA 1
ATOM 2143 C C . ASP A 1 275 ? -4.914 10.966 -23.532 1.00 37.31 275 ASP A C 1
ATOM 2145 O O . ASP A 1 275 ? -4.855 10.871 -22.305 1.00 37.31 275 ASP A O 1
ATOM 2149 N N . LEU A 1 276 ? -5.818 11.767 -24.109 1.00 34.84 276 LEU A N 1
ATOM 2150 C CA . LEU A 1 276 ? -6.727 12.635 -23.341 1.00 34.84 276 LEU A CA 1
ATOM 2151 C C . LEU A 1 276 ? -7.774 11.851 -22.527 1.00 34.84 276 LEU A C 1
ATOM 2153 O O . LEU A 1 276 ? -8.186 12.300 -21.460 1.00 34.84 276 LEU A O 1
ATOM 2157 N N . ALA A 1 277 ? -8.124 10.631 -22.948 1.00 37.31 277 ALA A N 1
ATOM 2158 C CA . ALA A 1 277 ? -9.036 9.766 -22.194 1.00 37.31 277 ALA A CA 1
ATOM 2159 C C . ALA A 1 277 ? -8.444 9.308 -20.843 1.00 37.31 277 ALA A C 1
ATOM 2161 O O . ALA A 1 277 ? -9.182 9.072 -19.888 1.00 37.31 277 ALA A O 1
ATOM 2162 N N . GLY A 1 278 ? -7.113 9.203 -20.732 1.00 36.16 278 GLY A N 1
ATOM 2163 C CA . GLY A 1 278 ? -6.437 8.875 -19.471 1.00 36.16 278 GLY A CA 1
ATOM 2164 C C . GLY A 1 278 ? -6.486 10.025 -18.463 1.00 36.16 278 GLY A C 1
ATOM 2165 O O . GLY A 1 278 ? -6.718 9.791 -17.278 1.00 36.16 278 GLY A O 1
ATOM 2166 N N . ALA A 1 279 ? -6.357 11.267 -18.941 1.00 33.97 279 ALA A N 1
ATOM 2167 C CA . ALA A 1 279 ? -6.415 12.471 -18.114 1.00 33.97 279 ALA A CA 1
ATOM 2168 C C . ALA A 1 279 ? -7.823 12.732 -17.548 1.00 33.97 279 ALA A C 1
ATOM 2170 O O . ALA A 1 279 ? -7.950 13.065 -16.374 1.00 33.97 279 ALA A O 1
ATOM 2171 N N . GLU A 1 280 ? -8.885 12.502 -18.330 1.00 32.28 280 GLU A N 1
ATOM 2172 C CA . GLU A 1 280 ? -10.279 12.626 -17.863 1.00 32.28 280 GLU A CA 1
ATOM 2173 C C . GLU A 1 280 ? -10.658 11.561 -16.819 1.00 32.28 280 GLU A C 1
ATOM 2175 O O . GLU A 1 280 ? -11.457 11.816 -15.913 1.00 32.28 280 GLU A O 1
ATOM 2180 N N . THR A 1 281 ? -10.047 10.374 -16.899 1.00 43.22 281 THR A N 1
ATOM 2181 C CA . THR A 1 281 ? -10.253 9.288 -15.927 1.00 43.22 281 THR A CA 1
ATOM 2182 C C . THR A 1 281 ? -9.455 9.527 -14.641 1.00 43.22 281 THR A C 1
ATOM 2184 O O . THR A 1 281 ? -9.964 9.276 -13.550 1.00 43.22 281 THR A O 1
ATOM 2187 N N . TRP A 1 282 ? -8.241 10.082 -14.756 1.00 38.69 282 TRP A N 1
ATOM 2188 C CA . TRP A 1 282 ? -7.427 10.534 -13.621 1.00 38.69 282 TRP A CA 1
ATOM 2189 C C . TRP A 1 282 ? -8.096 11.697 -12.878 1.00 38.69 282 TRP A C 1
ATOM 2191 O O . TRP A 1 282 ? -8.203 11.662 -11.655 1.00 38.69 282 TRP A O 1
ATOM 2201 N N . LEU A 1 283 ? -8.651 12.669 -13.614 1.00 39.84 283 LEU A N 1
ATOM 2202 C CA . LEU A 1 283 ? -9.511 13.712 -13.056 1.00 39.84 283 LEU A CA 1
ATOM 2203 C C . LEU A 1 283 ? -10.760 13.110 -12.421 1.00 39.84 283 LEU A C 1
ATOM 2205 O O . LEU A 1 283 ? -11.056 13.485 -11.306 1.00 39.84 283 LEU A O 1
ATOM 2209 N N . SER A 1 284 ? -11.450 12.146 -13.034 1.00 37.25 284 SER A N 1
ATOM 2210 C CA . SER A 1 284 ? -12.646 11.535 -12.426 1.00 37.25 284 SER A CA 1
ATOM 2211 C C . SER A 1 284 ? -12.355 10.711 -11.169 1.00 37.25 284 SER A C 1
ATOM 2213 O O . SER A 1 284 ? -13.197 10.683 -10.283 1.00 37.25 284 SER A O 1
ATOM 2215 N N . MET A 1 285 ? -11.192 10.062 -11.044 1.00 41.03 285 MET A N 1
ATOM 2216 C CA . MET A 1 285 ? -10.800 9.380 -9.802 1.00 41.03 285 MET A CA 1
ATOM 2217 C C . MET A 1 285 ? -10.291 10.360 -8.756 1.00 41.03 285 MET A C 1
ATOM 2219 O O . MET A 1 285 ? -10.758 10.292 -7.631 1.00 41.03 285 MET A O 1
ATOM 2223 N N . SER A 1 286 ? -9.434 11.319 -9.119 1.00 41.97 286 SER A N 1
ATOM 2224 C CA . SER A 1 286 ? -9.059 12.419 -8.226 1.00 41.97 286 SER A CA 1
ATOM 2225 C C . SER A 1 286 ? -10.304 13.171 -7.747 1.00 41.97 286 SER A C 1
ATOM 2227 O O . SER A 1 286 ? -10.416 13.451 -6.566 1.00 41.97 286 SER A O 1
ATOM 2229 N N . ILE A 1 287 ? -11.291 13.399 -8.621 1.00 42.66 287 ILE A N 1
ATOM 2230 C CA . ILE A 1 287 ? -12.602 13.973 -8.305 1.00 42.66 287 ILE A CA 1
ATOM 2231 C C . ILE A 1 287 ? -13.415 13.011 -7.440 1.00 42.66 287 ILE A C 1
ATOM 2233 O O . ILE A 1 287 ? -13.846 13.449 -6.395 1.00 42.66 287 ILE A O 1
ATOM 2237 N N . CYS A 1 288 ? -13.569 11.717 -7.739 1.00 38.66 288 CYS A N 1
ATOM 2238 C CA . CYS A 1 288 ? -14.272 10.785 -6.840 1.00 38.66 288 CYS A CA 1
ATOM 2239 C C . CYS A 1 288 ? -13.639 10.752 -5.437 1.00 38.66 288 CYS A C 1
ATOM 2241 O O . CYS A 1 288 ? -14.360 10.808 -4.443 1.00 38.66 288 CYS A O 1
ATOM 2243 N N . THR A 1 289 ? -12.308 10.764 -5.339 1.00 45.59 289 THR A N 1
ATOM 2244 C CA . THR A 1 289 ? -11.576 10.849 -4.068 1.00 45.59 289 THR A CA 1
ATOM 2245 C C . THR A 1 289 ? -11.593 12.262 -3.456 1.00 45.59 289 THR A C 1
ATOM 2247 O O . THR A 1 289 ? -11.343 12.398 -2.268 1.00 45.59 289 THR A O 1
ATOM 2250 N N . ARG A 1 290 ? -11.912 13.325 -4.212 1.00 44.72 290 ARG A N 1
ATOM 2251 C CA . ARG A 1 290 ? -11.990 14.729 -3.739 1.00 44.72 290 ARG A CA 1
ATOM 2252 C C . ARG A 1 290 ? -13.411 15.236 -3.483 1.00 44.72 290 ARG A C 1
ATOM 2254 O O . ARG A 1 290 ? -13.569 16.163 -2.703 1.00 44.72 290 ARG A O 1
ATOM 2261 N N . THR A 1 291 ? -14.442 14.679 -4.113 1.00 39.31 291 THR A N 1
ATOM 2262 C CA . THR A 1 291 ? -15.841 15.124 -4.005 1.00 39.31 291 THR A CA 1
ATOM 2263 C C . THR A 1 291 ? -16.694 14.150 -3.212 1.00 39.31 291 THR A C 1
ATOM 2265 O O . THR A 1 291 ? -17.574 14.604 -2.490 1.00 39.31 291 THR A O 1
ATOM 2268 N N . ALA A 1 292 ? -16.440 12.836 -3.277 1.00 37.56 292 ALA A N 1
ATOM 2269 C CA . ALA A 1 292 ? -17.170 11.887 -2.432 1.00 37.56 292 ALA A CA 1
ATOM 2270 C C . ALA A 1 292 ? -16.632 11.882 -0.991 1.00 37.56 292 ALA A C 1
ATOM 2272 O O . ALA A 1 292 ? -17.408 11.785 -0.045 1.00 37.56 292 ALA A O 1
ATOM 2273 N N . LEU A 1 293 ? -15.318 12.045 -0.800 1.00 39.78 293 LEU A N 1
ATOM 2274 C CA . LEU A 1 293 ? -14.687 11.900 0.518 1.00 39.78 293 LEU A CA 1
ATOM 2275 C C . LEU A 1 293 ? -14.983 13.032 1.514 1.00 39.78 293 LEU A C 1
ATOM 2277 O O . LEU A 1 293 ? -15.373 12.717 2.633 1.00 39.78 293 LEU A O 1
ATOM 2281 N N . PRO A 1 294 ? -14.857 14.332 1.181 1.00 38.72 294 PRO A N 1
ATOM 2282 C CA . PRO A 1 294 ? -15.167 15.398 2.143 1.00 38.72 294 PRO A CA 1
ATOM 2283 C C . PRO A 1 294 ? -16.647 15.425 2.541 1.00 38.72 294 PRO A C 1
ATOM 2285 O O . PRO A 1 294 ? -16.993 15.864 3.636 1.00 38.72 294 PRO A O 1
ATOM 2288 N N . VAL A 1 295 ? -17.508 14.932 1.648 1.00 37.59 295 VAL A N 1
ATOM 2289 C CA . VAL A 1 295 ? -18.959 14.837 1.824 1.00 37.59 295 VAL A CA 1
ATOM 2290 C C . VAL A 1 295 ? -19.342 13.624 2.694 1.00 37.59 295 VAL A C 1
ATOM 2292 O O . VAL A 1 295 ? -20.275 13.726 3.485 1.00 37.59 295 VAL A O 1
ATOM 2295 N N . LEU A 1 296 ? -18.577 12.525 2.633 1.00 34.56 296 LEU A N 1
ATOM 2296 C CA . LEU A 1 296 ? -18.680 11.364 3.536 1.00 34.56 296 LEU A CA 1
ATOM 2297 C C . LEU A 1 296 ? -18.078 11.620 4.930 1.00 34.56 296 LEU A C 1
ATOM 2299 O O . LEU A 1 296 ? -18.540 11.053 5.914 1.00 34.56 296 LEU A O 1
ATOM 2303 N N . LEU A 1 297 ? -17.044 12.462 5.025 1.00 39.22 297 LEU A N 1
ATOM 2304 C CA . LEU A 1 297 ? -16.271 12.663 6.257 1.00 39.22 297 LEU A CA 1
ATOM 2305 C C . LEU A 1 297 ? -16.871 13.672 7.240 1.00 39.22 297 LEU A C 1
ATOM 2307 O O . LEU A 1 297 ? -16.309 13.822 8.322 1.00 39.22 297 LEU A O 1
ATOM 2311 N N . GLY A 1 298 ? -17.958 14.374 6.887 1.00 39.16 298 GLY A N 1
ATOM 2312 C CA . GLY A 1 298 ? -18.699 15.256 7.801 1.00 39.16 298 GLY A CA 1
ATOM 2313 C C . GLY A 1 298 ? -17.800 16.084 8.725 1.00 39.16 298 GLY A C 1
ATOM 2314 O O . GLY A 1 298 ? -18.008 16.060 9.924 1.00 39.16 298 GLY A O 1
ATOM 2315 N N . ASN A 1 299 ? -16.768 16.726 8.170 1.00 36.25 299 ASN A N 1
ATOM 2316 C CA . ASN A 1 299 ? -15.564 17.247 8.836 1.00 36.25 299 ASN A CA 1
ATOM 2317 C C . ASN A 1 299 ? -15.721 17.632 10.340 1.00 36.25 299 ASN A C 1
ATOM 2319 O O . ASN A 1 299 ? -15.936 18.812 10.645 1.00 36.25 299 ASN A O 1
ATOM 2323 N N . PRO A 1 300 ? -15.578 16.691 11.303 1.00 38.16 300 PRO A N 1
ATOM 2324 C CA . PRO A 1 300 ? -15.738 17.000 12.728 1.00 38.16 300 PRO A CA 1
ATOM 2325 C C . PRO A 1 300 ? -14.517 17.749 13.287 1.00 38.16 300 PRO A C 1
ATOM 2327 O O . PRO A 1 300 ? -14.608 18.438 14.297 1.00 38.16 300 PRO A O 1
ATOM 2330 N N . TRP A 1 301 ? -13.385 17.699 12.581 1.00 36.84 301 TRP A N 1
ATOM 2331 C CA . TRP A 1 301 ? -12.104 18.262 13.015 1.00 36.84 301 TRP A CA 1
ATOM 2332 C C . TRP A 1 301 ? -11.960 19.771 12.786 1.00 36.84 301 TRP A C 1
ATOM 2334 O O . TRP A 1 301 ? -10.979 20.365 13.224 1.00 36.84 301 TRP A O 1
ATOM 2344 N N . ARG A 1 302 ? -12.934 20.423 12.131 1.00 39.06 302 ARG A N 1
ATOM 2345 C CA . ARG A 1 302 ? -12.911 21.880 11.899 1.00 39.06 302 ARG A CA 1
ATOM 2346 C C . ARG A 1 302 ? -13.689 22.694 12.940 1.00 39.06 302 ARG A C 1
ATOM 2348 O O . ARG A 1 302 ? -13.701 23.918 12.825 1.00 39.06 302 ARG A O 1
ATOM 2355 N N . ARG A 1 303 ? -14.358 22.058 13.916 1.00 37.44 303 ARG A N 1
ATOM 2356 C CA . ARG A 1 303 ? -15.240 22.760 14.872 1.00 37.44 303 ARG A CA 1
ATOM 2357 C C . ARG A 1 303 ? -14.593 23.209 16.187 1.00 37.44 303 ARG A C 1
ATOM 2359 O O . ARG A 1 303 ? -15.081 24.189 16.733 1.00 37.44 303 ARG A O 1
ATOM 2366 N N . ASP A 1 304 ? -13.471 22.633 16.622 1.00 39.03 304 ASP A N 1
ATOM 2367 C CA . ASP A 1 304 ? -12.941 22.915 17.974 1.00 39.03 304 ASP A CA 1
ATOM 2368 C C . ASP A 1 304 ? -11.668 23.773 18.043 1.00 39.03 304 ASP A C 1
ATOM 2370 O O . ASP A 1 304 ? -11.252 24.182 19.125 1.00 39.03 304 ASP A O 1
ATOM 2374 N N . SER A 1 305 ? -11.071 24.171 16.916 1.00 32.97 305 SER A N 1
ATOM 2375 C CA . SER A 1 305 ? -9.856 25.008 16.941 1.00 32.97 305 SER A CA 1
ATOM 2376 C C . SER A 1 305 ? -10.098 26.475 17.339 1.00 32.97 305 SER A C 1
ATOM 2378 O O . SER A 1 305 ? -9.139 27.229 17.440 1.00 32.97 305 SER A O 1
ATOM 2380 N N . ARG A 1 306 ? -11.352 26.900 17.561 1.00 35.59 306 ARG A N 1
ATOM 2381 C CA . ARG A 1 306 ? -11.698 28.262 18.025 1.00 35.59 306 ARG A CA 1
ATOM 2382 C C . ARG A 1 306 ? -12.104 28.349 19.500 1.00 35.59 306 ARG A C 1
ATOM 2384 O O . ARG A 1 306 ? -12.341 29.449 19.978 1.00 35.59 306 ARG A O 1
ATOM 2391 N N . ALA A 1 307 ? -12.172 27.234 20.229 1.00 38.75 307 ALA A N 1
ATOM 2392 C CA . ALA A 1 307 ? -12.622 27.235 21.626 1.00 38.75 307 ALA A CA 1
ATOM 2393 C C . ALA A 1 307 ? -11.489 27.408 22.664 1.00 38.75 307 ALA A C 1
ATOM 2395 O O . ALA A 1 307 ? -11.766 27.452 23.858 1.00 38.75 307 ALA A O 1
ATOM 2396 N N . HIS A 1 308 ? -10.225 27.531 22.237 1.00 36.69 308 HIS A N 1
ATOM 2397 C CA . HIS A 1 308 ? -9.069 27.617 23.144 1.00 36.69 308 HIS A CA 1
ATOM 2398 C C . HIS A 1 308 ? -8.247 28.913 23.051 1.00 36.69 308 HIS A C 1
ATOM 2400 O O . HIS A 1 308 ? -7.183 28.993 23.660 1.00 36.69 308 HIS A O 1
ATOM 2406 N N . GLU A 1 309 ? -8.732 29.945 22.355 1.00 35.31 309 GLU A N 1
ATOM 2407 C CA . GLU A 1 309 ? -7.978 31.196 22.158 1.00 35.31 309 GLU A CA 1
ATOM 2408 C C . GLU A 1 309 ? -8.360 32.343 23.115 1.00 35.31 309 GLU A C 1
ATOM 2410 O O . GLU A 1 309 ? -8.017 33.492 22.867 1.00 35.31 309 GLU A O 1
ATOM 2415 N N . GLU A 1 310 ? -9.008 32.051 24.248 1.00 43.50 310 GLU A N 1
ATOM 2416 C CA . GLU A 1 310 ? -9.192 33.036 25.324 1.00 43.50 310 GLU A CA 1
ATOM 2417 C C . GLU A 1 310 ? -8.875 32.436 26.703 1.00 43.50 310 GLU A C 1
ATOM 2419 O O . GLU A 1 310 ? -9.720 31.857 27.381 1.00 43.50 310 GLU A O 1
ATOM 2424 N N . ALA A 1 311 ? -7.627 32.613 27.144 1.00 35.66 311 ALA A N 1
ATOM 2425 C CA . ALA A 1 311 ? -7.265 32.640 28.560 1.00 35.66 311 ALA A CA 1
ATOM 2426 C C . ALA A 1 311 ? -6.177 33.712 28.797 1.00 35.66 311 ALA A C 1
ATOM 2428 O O . ALA A 1 311 ? -5.348 33.948 27.914 1.00 35.66 311 ALA A O 1
ATOM 2429 N N . PRO A 1 312 ? -6.172 34.404 29.954 1.00 43.09 312 PRO A N 1
ATOM 2430 C CA . PRO A 1 312 ? -5.607 35.743 30.083 1.00 43.09 312 PRO A CA 1
ATOM 2431 C C . PRO A 1 312 ? -4.097 35.759 30.347 1.00 43.09 312 PRO A C 1
ATOM 2433 O O . PRO A 1 312 ? -3.530 34.868 30.980 1.00 43.09 312 PRO A 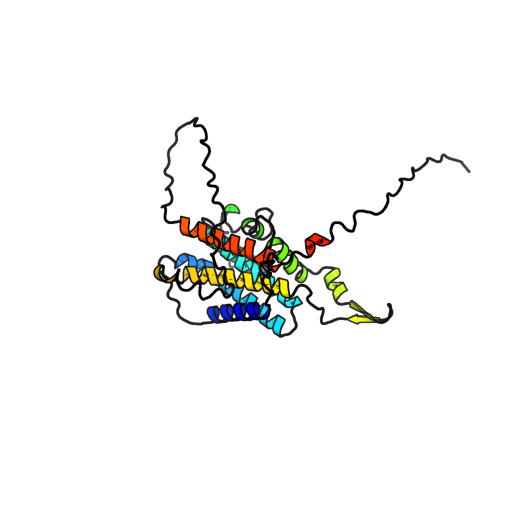O 1
ATOM 2436 N N . GLY A 1 313 ? -3.466 36.841 29.885 1.00 40.03 313 GLY A N 1
ATOM 2437 C CA . GLY A 1 313 ? -2.025 37.065 29.895 1.00 40.03 313 GLY A CA 1
ATOM 2438 C C . GLY A 1 313 ? -1.339 36.920 31.256 1.00 40.03 313 GLY A C 1
ATOM 2439 O O . GLY A 1 313 ? -1.725 37.525 32.259 1.00 40.03 313 GLY A O 1
ATOM 2440 N N . ARG A 1 314 ? -0.230 36.172 31.256 1.00 36.78 314 ARG A N 1
ATOM 2441 C CA . ARG A 1 314 ? 0.769 36.198 32.328 1.00 36.78 314 ARG A CA 1
ATOM 2442 C C . ARG A 1 314 ? 1.625 37.455 32.199 1.00 36.78 314 ARG A C 1
ATOM 2444 O O . ARG A 1 314 ? 2.320 37.647 31.206 1.00 36.78 314 ARG A O 1
ATOM 2451 N N . ARG A 1 315 ? 1.592 38.290 33.239 1.00 39.50 315 ARG A N 1
ATOM 2452 C CA . ARG A 1 315 ? 2.532 39.397 33.443 1.00 39.50 315 ARG A CA 1
ATOM 2453 C C . ARG A 1 315 ? 3.939 38.842 33.672 1.00 39.50 315 ARG A C 1
ATOM 2455 O O . ARG A 1 315 ? 4.139 38.016 34.560 1.00 39.50 315 ARG A O 1
ATOM 2462 N N . HIS A 1 316 ? 4.902 39.336 32.902 1.00 35.84 316 HIS A N 1
ATOM 2463 C CA . HIS A 1 316 ? 6.321 39.213 33.214 1.00 35.84 316 HIS A CA 1
ATOM 2464 C C . HIS A 1 316 ? 6.626 40.022 34.481 1.00 35.84 316 HIS A C 1
ATOM 2466 O O . HIS A 1 316 ? 6.445 41.238 34.502 1.00 35.84 316 HIS A O 1
ATOM 2472 N N . VAL A 1 317 ? 7.081 39.344 35.534 1.00 42.75 317 VAL A N 1
ATOM 2473 C CA . VAL A 1 317 ? 7.714 39.985 36.691 1.00 42.75 317 VAL A CA 1
ATOM 2474 C C . VAL A 1 317 ? 9.201 40.103 36.376 1.00 42.75 317 VAL A C 1
ATOM 2476 O O . VAL A 1 317 ? 9.865 39.107 36.091 1.00 42.75 317 VAL A O 1
ATOM 2479 N N . ALA A 1 318 ? 9.689 41.341 36.365 1.00 38.97 318 ALA A N 1
ATOM 2480 C CA . ALA A 1 318 ? 11.088 41.681 36.179 1.00 38.97 318 ALA A CA 1
ATOM 2481 C C . ALA A 1 318 ? 11.922 41.188 37.371 1.00 38.97 318 ALA A C 1
ATOM 2483 O O . ALA A 1 318 ? 11.565 41.426 38.524 1.00 38.97 318 ALA A O 1
ATOM 2484 N N . ALA A 1 319 ? 13.037 40.519 37.081 1.00 38.78 319 ALA A N 1
ATOM 2485 C CA . ALA A 1 319 ? 14.056 40.194 38.067 1.00 38.78 319 ALA A CA 1
ATOM 2486 C C . ALA A 1 319 ? 14.822 41.476 38.430 1.00 38.78 319 ALA A C 1
ATOM 2488 O O . ALA A 1 319 ? 15.489 42.071 37.582 1.00 38.78 319 ALA A O 1
ATOM 2489 N N . GLY A 1 320 ? 14.674 41.916 39.679 1.00 39.91 320 GLY A N 1
ATOM 2490 C CA . GLY A 1 320 ? 15.461 42.988 40.276 1.00 39.91 320 GLY A CA 1
ATOM 2491 C C . GLY A 1 320 ? 16.786 42.456 40.820 1.00 39.91 320 GLY A C 1
ATOM 2492 O O . GLY A 1 320 ? 16.828 41.400 41.446 1.00 39.91 320 GLY A O 1
ATOM 2493 N N . ASN A 1 321 ? 17.852 43.207 40.551 1.00 44.00 321 ASN A N 1
ATOM 2494 C CA . ASN A 1 321 ? 19.179 43.069 41.143 1.00 44.00 321 ASN A CA 1
ATOM 2495 C C . ASN A 1 321 ? 19.127 43.237 42.668 1.00 44.00 321 ASN A C 1
ATOM 2497 O O . ASN A 1 321 ? 18.599 44.245 43.133 1.00 44.00 321 ASN A O 1
ATOM 2501 N N . GLU A 1 322 ? 19.809 42.367 43.414 1.00 44.75 322 GLU A N 1
ATOM 2502 C CA . GLU A 1 322 ? 20.274 42.694 44.763 1.00 44.75 322 GLU A CA 1
ATOM 2503 C C . GLU A 1 322 ? 21.778 42.450 44.906 1.00 44.75 322 GLU A C 1
ATOM 2505 O O . GLU A 1 322 ? 22.343 41.410 44.567 1.00 44.75 322 GLU A O 1
ATOM 2510 N N . THR A 1 323 ? 22.416 43.516 45.366 1.00 45.53 323 THR A N 1
ATOM 2511 C CA . THR A 1 323 ? 23.815 43.692 45.725 1.00 45.53 323 THR A CA 1
ATOM 2512 C C . THR A 1 323 ? 24.147 43.071 47.082 1.00 45.53 323 THR A C 1
ATOM 2514 O O . THR A 1 323 ? 23.378 43.203 48.024 1.00 45.53 323 THR A O 1
ATOM 2517 N N . LYS A 1 324 ? 25.355 42.495 47.162 1.00 44.59 324 LYS A N 1
ATOM 2518 C CA . LYS A 1 324 ? 26.285 42.396 48.309 1.00 44.59 324 LYS A CA 1
ATOM 2519 C C . LYS A 1 324 ? 25.790 42.865 49.693 1.00 44.59 324 LYS A C 1
ATOM 2521 O O . LYS A 1 324 ? 25.587 44.060 49.868 1.00 44.59 324 LYS A O 1
ATOM 2526 N N . THR A 1 325 ? 25.966 41.999 50.694 1.00 43.78 325 THR A N 1
ATOM 2527 C CA . THR A 1 325 ? 26.644 42.345 51.961 1.00 43.78 325 THR A CA 1
ATOM 2528 C C . THR A 1 325 ? 27.404 41.140 52.517 1.00 43.78 325 THR A C 1
ATOM 2530 O O . THR A 1 325 ? 26.960 40.001 52.417 1.00 43.78 325 THR A O 1
ATOM 2533 N N . SER A 1 326 ? 28.583 41.454 53.034 1.00 50.06 326 SER A N 1
ATOM 2534 C CA . SER A 1 326 ? 29.557 40.662 53.782 1.00 50.06 326 SER A CA 1
ATOM 2535 C C . SER A 1 326 ? 29.049 40.160 55.136 1.00 50.06 326 SER A C 1
ATOM 2537 O O . SER A 1 326 ? 28.328 40.898 55.802 1.00 50.06 326 SER A O 1
ATOM 2539 N N . ASP A 1 327 ? 29.481 38.958 55.526 1.00 50.34 327 ASP A N 1
ATOM 2540 C CA . ASP A 1 327 ? 30.274 38.650 56.734 1.00 50.34 327 ASP A CA 1
ATOM 2541 C C . ASP A 1 327 ? 30.895 37.245 56.601 1.00 50.34 327 ASP A C 1
ATOM 2543 O O . ASP A 1 327 ? 30.249 36.371 55.972 1.00 50.34 327 ASP A O 1
#

Sequence (327 aa):
MESVEAGPTSPVFDPDGMRTFIRSVIAEFATRRTRRIPDNRGREFKMTFGCCVQAVRYAEAYMVLCDSGLSLEARASARAALEHAVTVEWAYFRVGGLDRLANSATSTSWDIRDRLHRWRQTADDPGDRPGFTAAEKVPRLTSDEGLLRQLDPDDVLLNPGYAVLSQGVHVTNQTITGFFRTINEQRDIQINHHRQDNLADYTLHLVAASCMLVAWIQATCSRTRSGYRSSMRSQMPWGCQSGSTTCGQRAIAPTPERDQGKAGGSDRPYLRTGDLAGAETWLSMSICTRTALPVLLGNPWRRDSRAHEEAPGRRHVAAGNETKTSD

pLDDT: mean 72.74, std 24.94, range [26.75, 98.44]

Secondary structure (DSSP, 8-state):
------PPPPPPP-HHHHHHHHHHHHHHHH--PPP---GGGHHHHHHHHHHHHHHHHHHHHHHHHHHTT-HHHHHHHHHHHHHHHHHHHHHHHSTTHHHHHHHHHHHHHHHHHHHHHHHHT-S----SPP---GGGSPPPTTSTTSHHHHH-TT-SSHHHHHHHHHHTTS--HHHHHTTEEEETTTTEEEE-SS---TTHHHHHHHHHHHHHHHHHHHHHHHS-GGGHHHHSTTT-SS--------S-----PPPPPPP---------PPPPTT-HHHHHHHHHHHHIIIIIHHHHTT-GGGSSTTSSS--PPPPPPP---------

Foldseek 3Di:
DDDDDDPPDQDAQDLVVLLVLLVVLLVVLPDPDDFDFPPVLVLLCVLLVVLLSLLSVLLVVLSVCVVVLNNLVSLLSLLSSLVSLLLSLQLNQDDLSSQQSVLQVLQVQLVVLVVVCVVVVDPDDSDDHPPDDQVSHQADCDDPPHSQCVLPVPCPQRVVVSVVSVVSVDPDPCNVCQQWDDDDPRDDTHGNPRRDDPCSSSSSVSSSVSSVSSVVSNCVRRDDPVPPPPVVCVSPPPDPPPPDPDDDPPDDDDDDDDDDDDDDDDDDDDDDPPCVVVVVVSVVVVCCCVPSVVSNCVPPPVPCPPVPPDDDDDDDDDDDDDDDDDD

Radius of gyration: 26.98 Å; chains: 1; bounding box: 77×63×90 Å